Protein AF-A0A2S6QZ42-F1 (afdb_monomer_lite)

Secondary structure (DSSP, 8-state):
-----HHHHHHHHHHHHHHHT-S-TT-EEEEEEE-TT------EE--TT-GGG-TTSEEEEEEEEE--BTTB--SSGGGEEEEEEEEEEEETTTBPPPSSPPSEEEEEETTEEEEEEEEEEEE--HHHHHHHHHHHHHTTSS-TT-SSGGG-EEE-SS-EE--HHHHHTTTTSPEEPEEEEE-TT-EE-HHHHHHHTT--------S----SS--SSS----HHHHHHHHHHTS-SHHHHHHHHHHHHHTT--HHHHHHHHHHHHHHS----HHHHHHHHHHHHHHHHHHHHH-PPP-------HHHHHTSPPPPEEETTTEESSS-------TTSSHHHHHHHHHHHHHHT--BTTB-B----------S---

Sequence (374 aa):
MHNTTNADFLSAIIKPAVKQKFYSKGACLWVCSKPYKDGSWSGAKYTKESEIHEVDKNNYFCVSLQKPVDGILTRGKKNFDVLICIVLDDIGTKALEPPLKPSWVIETSKGNEQWGYILSTPIDDASYAEKVIKAIARAGYTDKGAKGLSTRYMRLPVGSNDKPEHVATNDGKPYPHKLLQWSPKLFYTVEEILDALEISLCEDINEFKSVDTEYEKSSSESDEELIRQILTGESYHDPLLVLSARYQSRGISERNTIEALQGVMKANKENTERWKSRYADIPRAVRTAFNKYAAKPRDFKFVTLHEFLQSEPPRWFVKNLLPEKGVAMLYGQSGAGKSFVALDMVSSIVRGVDWCSLRAKRGRVVYVVTEGRS

Structure (mmCIF, N/CA/C/O backbone):
data_AF-A0A2S6QZ42-F1
#
_entry.id   AF-A0A2S6QZ42-F1
#
loop_
_atom_site.group_PDB
_atom_site.id
_atom_site.type_symbol
_atom_site.label_atom_id
_atom_site.label_alt_id
_atom_site.label_comp_id
_atom_site.label_asym_id
_atom_site.label_entity_id
_atom_site.label_seq_id
_atom_site.pdbx_PDB_ins_code
_atom_site.Cartn_x
_atom_site.Cartn_y
_atom_site.Cartn_z
_atom_site.occupancy
_atom_site.B_iso_or_equiv
_atom_site.auth_seq_id
_atom_site.auth_comp_id
_atom_site.auth_asym_id
_atom_site.auth_atom_id
_atom_site.pdbx_PDB_model_num
ATOM 1 N N . MET A 1 1 ? 23.594 8.053 -18.417 1.00 53.59 1 MET A N 1
ATOM 2 C CA . MET A 1 1 ? 23.281 7.567 -17.055 1.00 53.59 1 MET A CA 1
ATOM 3 C C . MET A 1 1 ? 23.074 8.770 -16.157 1.00 53.59 1 MET A C 1
ATOM 5 O O . MET A 1 1 ? 23.866 9.703 -16.232 1.00 53.59 1 MET A O 1
ATOM 9 N N . HIS A 1 2 ? 22.000 8.788 -15.371 1.00 64.62 2 HIS A N 1
ATOM 10 C CA . HIS A 1 2 ? 21.773 9.847 -14.390 1.00 64.62 2 HIS A CA 1
ATOM 11 C C . HIS A 1 2 ? 22.809 9.731 -13.261 1.00 64.62 2 HIS A C 1
ATOM 13 O O . HIS A 1 2 ? 22.929 8.674 -12.652 1.00 64.62 2 HIS A O 1
ATOM 19 N N . ASN A 1 3 ? 23.556 10.801 -12.977 1.00 78.19 3 ASN A N 1
ATOM 20 C CA . ASN A 1 3 ? 24.605 10.807 -11.950 1.00 78.19 3 ASN A CA 1
ATOM 21 C C . ASN A 1 3 ? 24.037 11.152 -10.557 1.00 78.19 3 ASN A C 1
ATOM 23 O O . ASN A 1 3 ? 24.483 12.091 -9.902 1.00 78.19 3 ASN A O 1
ATOM 27 N N . THR A 1 4 ? 22.963 10.471 -10.152 1.00 90.94 4 THR A N 1
ATOM 28 C CA . THR A 1 4 ? 22.262 10.737 -8.887 1.00 90.94 4 THR A CA 1
ATOM 29 C C . THR A 1 4 ? 22.860 9.894 -7.770 1.00 90.94 4 THR A C 1
ATOM 31 O O . THR A 1 4 ? 22.888 8.669 -7.862 1.00 90.94 4 THR A O 1
ATOM 34 N N . THR A 1 5 ? 23.314 10.546 -6.698 1.00 95.00 5 THR A N 1
ATOM 35 C CA . THR A 1 5 ? 23.819 9.843 -5.515 1.00 95.00 5 THR A CA 1
ATOM 36 C C . THR A 1 5 ? 22.673 9.187 -4.744 1.00 95.00 5 THR A C 1
ATOM 38 O O . THR A 1 5 ? 21.525 9.637 -4.802 1.00 95.00 5 THR A O 1
ATOM 41 N N . ASN A 1 6 ? 22.973 8.162 -3.942 1.00 96.75 6 ASN A N 1
ATOM 42 C CA . ASN A 1 6 ? 21.955 7.587 -3.059 1.00 96.75 6 ASN A CA 1
ATOM 43 C C . ASN A 1 6 ? 21.425 8.603 -2.042 1.00 96.75 6 ASN A C 1
ATOM 45 O O . ASN A 1 6 ? 20.250 8.546 -1.700 1.00 96.75 6 ASN A O 1
ATOM 49 N N . ALA A 1 7 ? 22.238 9.569 -1.607 1.00 95.75 7 ALA A N 1
ATOM 50 C CA . ALA A 1 7 ? 21.777 10.618 -0.703 1.00 95.75 7 ALA A CA 1
ATOM 51 C C . ALA A 1 7 ? 20.728 11.524 -1.368 1.00 95.75 7 ALA A C 1
ATOM 53 O O . ALA A 1 7 ? 19.689 11.805 -0.765 1.00 95.75 7 ALA A O 1
ATOM 54 N N . ASP A 1 8 ? 20.966 11.933 -2.618 1.00 95.31 8 ASP A N 1
ATOM 55 C CA . ASP A 1 8 ? 20.034 12.766 -3.385 1.00 95.31 8 ASP A CA 1
ATOM 56 C C . ASP A 1 8 ? 18.748 12.011 -3.722 1.00 95.31 8 ASP A C 1
ATOM 58 O O . ASP A 1 8 ? 17.651 12.557 -3.588 1.00 95.31 8 ASP A O 1
ATOM 62 N N . PHE A 1 9 ? 18.877 10.741 -4.118 1.00 97.19 9 PHE A N 1
ATOM 63 C CA . PHE A 1 9 ? 17.742 9.863 -4.385 1.00 97.19 9 PHE A CA 1
ATOM 64 C C . PHE A 1 9 ? 16.863 9.711 -3.144 1.00 97.19 9 PHE A C 1
ATOM 66 O O . PHE A 1 9 ? 15.664 9.983 -3.200 1.00 97.19 9 PHE A O 1
ATOM 73 N N . LEU A 1 10 ? 17.470 9.345 -2.010 1.00 97.06 10 LEU A N 1
ATOM 74 C CA . LEU A 1 10 ? 16.755 9.181 -0.753 1.00 97.06 10 LEU A CA 1
ATOM 75 C C . LEU A 1 10 ? 16.083 10.491 -0.349 1.00 97.06 10 LEU A C 1
ATOM 77 O O . LEU A 1 10 ? 14.876 10.509 -0.160 1.00 97.06 10 LEU A O 1
ATOM 81 N N . SER A 1 11 ? 16.813 11.607 -0.326 1.00 95.00 11 SER A N 1
ATOM 82 C CA . SER A 1 11 ? 16.256 12.931 -0.014 1.00 95.00 11 SER A CA 1
ATOM 83 C C . SER A 1 11 ? 15.027 13.279 -0.867 1.00 95.00 11 SER A C 1
ATOM 85 O O . SER A 1 11 ? 14.036 13.803 -0.352 1.00 95.00 11 SER A O 1
ATOM 87 N N . ALA A 1 12 ? 15.048 12.940 -2.160 1.00 95.06 12 ALA A N 1
ATOM 88 C CA . ALA A 1 12 ? 13.935 13.195 -3.066 1.00 95.06 12 ALA A CA 1
ATOM 89 C C . ALA A 1 12 ? 12.695 12.339 -2.761 1.00 95.06 12 ALA A C 1
ATOM 91 O O . ALA A 1 12 ? 11.593 12.886 -2.735 1.00 95.06 12 ALA A O 1
ATOM 92 N N . ILE A 1 13 ? 12.849 11.035 -2.497 1.00 95.81 13 ILE A N 1
ATOM 93 C CA . ILE A 1 13 ? 11.696 10.143 -2.277 1.00 95.81 13 ILE A CA 1
ATOM 94 C C . ILE A 1 13 ? 10.995 10.383 -0.930 1.00 95.81 13 ILE A C 1
ATOM 96 O O . ILE A 1 13 ? 9.786 10.206 -0.837 1.00 95.81 13 ILE A O 1
ATOM 100 N N . ILE A 1 14 ? 11.711 10.839 0.107 1.00 94.81 14 ILE A N 1
ATOM 101 C CA . ILE A 1 14 ? 11.107 11.187 1.414 1.00 94.81 14 ILE A CA 1
ATOM 102 C C . ILE A 1 14 ? 10.545 12.622 1.419 1.00 94.81 14 ILE A C 1
ATOM 104 O O . ILE A 1 14 ? 9.771 12.991 2.306 1.00 94.81 14 ILE A O 1
ATOM 108 N N . LYS A 1 15 ? 10.880 13.446 0.419 1.00 93.25 15 LYS A N 1
ATOM 109 C CA . LYS A 1 15 ? 10.505 14.866 0.364 1.00 93.25 15 LYS A CA 1
ATOM 110 C C . LYS A 1 15 ? 9.012 15.132 0.597 1.00 93.25 15 LYS A C 1
ATOM 112 O O . LYS A 1 15 ? 8.733 16.068 1.352 1.00 93.25 15 LYS A O 1
ATOM 117 N N . PRO A 1 16 ? 8.053 14.373 0.022 1.00 91.56 16 PRO A N 1
ATOM 118 C CA . PRO A 1 16 ? 6.635 14.593 0.304 1.00 91.56 16 PRO A CA 1
ATOM 119 C C . PRO A 1 16 ? 6.302 14.419 1.788 1.00 91.56 16 PRO A C 1
ATOM 121 O O . PRO A 1 16 ? 5.690 15.316 2.367 1.00 91.56 16 PRO A O 1
ATOM 124 N N . ALA A 1 17 ? 6.792 13.346 2.419 1.00 89.44 17 ALA A N 1
ATOM 125 C CA . ALA A 1 17 ? 6.594 13.081 3.843 1.00 89.44 17 ALA A CA 1
ATOM 126 C C . ALA A 1 17 ? 7.224 14.169 4.727 1.00 89.44 17 ALA A C 1
ATOM 128 O O . ALA A 1 17 ? 6.578 14.664 5.650 1.00 89.44 17 ALA A O 1
ATOM 129 N N . VAL A 1 18 ? 8.450 14.612 4.414 1.00 88.81 18 VAL A N 1
ATOM 130 C CA . VAL A 1 18 ? 9.141 15.679 5.165 1.00 88.81 18 VAL A CA 1
ATOM 131 C C . VAL A 1 18 ? 8.443 17.022 5.034 1.00 88.81 18 VAL A C 1
ATOM 133 O O . VAL A 1 18 ? 8.171 17.669 6.044 1.00 88.81 18 VAL A O 1
ATOM 136 N N . LYS A 1 19 ? 8.119 17.437 3.804 1.00 87.50 19 LYS A N 1
ATOM 137 C CA . LYS A 1 19 ? 7.448 18.716 3.543 1.00 87.50 19 LYS A CA 1
ATOM 138 C C . LYS A 1 19 ? 6.108 18.794 4.271 1.00 87.50 19 LYS A C 1
ATOM 140 O O . LYS A 1 19 ? 5.740 19.861 4.751 1.00 87.50 19 LYS A O 1
ATOM 145 N N . GLN A 1 20 ? 5.415 17.663 4.362 1.00 83.88 20 GLN A N 1
ATOM 146 C CA . GLN A 1 20 ? 4.116 17.563 5.010 1.00 83.88 20 GLN A CA 1
ATOM 147 C C . GLN A 1 20 ? 4.208 17.273 6.518 1.00 83.88 20 GLN A C 1
ATOM 149 O O . GLN A 1 20 ? 3.205 17.329 7.218 1.00 83.88 20 GLN A O 1
ATOM 154 N N . LYS A 1 21 ? 5.390 16.966 7.067 1.00 83.94 21 LYS A N 1
ATOM 155 C CA . LYS A 1 21 ? 5.508 16.406 8.430 1.00 83.94 21 LYS A CA 1
ATOM 156 C C . LYS A 1 21 ? 4.574 15.197 8.626 1.00 83.94 21 LYS A C 1
ATOM 158 O O . LYS A 1 21 ? 3.965 15.027 9.678 1.00 83.94 21 LYS A O 1
ATOM 163 N N . PHE A 1 22 ? 4.431 14.390 7.577 1.00 85.31 22 PHE A N 1
ATOM 164 C CA . PHE A 1 22 ? 3.566 13.214 7.530 1.00 85.31 22 PHE A CA 1
ATOM 165 C C . PHE A 1 22 ? 4.374 11.997 7.998 1.00 85.31 22 PHE A C 1
ATOM 167 O O . PHE A 1 22 ? 4.795 11.183 7.183 1.00 85.31 22 PHE A O 1
ATOM 174 N N . TYR A 1 23 ? 4.722 11.961 9.287 1.00 89.12 23 TYR A N 1
ATOM 175 C CA . TYR A 1 23 ? 5.444 10.866 9.952 1.00 89.12 23 TYR A CA 1
ATOM 176 C C . TYR A 1 23 ? 5.482 11.095 11.472 1.00 89.12 23 TYR A C 1
ATOM 178 O O . TYR A 1 23 ? 5.382 12.234 11.940 1.00 89.12 23 TYR A O 1
ATOM 186 N N . SER A 1 24 ? 5.652 10.029 12.253 1.00 87.38 24 SER A N 1
ATOM 187 C CA . SER A 1 24 ? 5.739 10.112 13.716 1.00 87.38 24 SER A CA 1
ATOM 188 C C . SER A 1 24 ? 7.070 10.702 14.189 1.00 87.38 24 SER A C 1
ATOM 190 O O . SER A 1 24 ? 8.115 10.576 13.544 1.00 87.38 24 SER A O 1
ATOM 192 N N . LYS A 1 25 ? 7.079 11.308 15.383 1.00 84.88 25 LYS A N 1
ATOM 193 C CA . LYS A 1 25 ? 8.320 11.799 16.003 1.00 84.88 25 LYS A CA 1
ATOM 194 C C . LYS A 1 25 ? 9.334 10.656 16.147 1.00 84.88 25 LYS A C 1
ATOM 196 O O . LYS A 1 25 ? 9.033 9.614 16.716 1.00 84.88 25 LYS A O 1
ATOM 201 N N . GLY A 1 26 ? 10.555 10.884 15.665 1.00 88.75 26 GLY A N 1
ATOM 202 C CA . GLY A 1 26 ? 11.634 9.894 15.711 1.00 88.75 26 GLY A CA 1
ATOM 203 C C . GLY A 1 26 ? 11.610 8.875 14.571 1.00 88.75 26 GLY A C 1
ATOM 204 O O . GLY A 1 26 ? 12.544 8.079 14.488 1.00 88.75 26 GLY A O 1
ATOM 205 N N . ALA A 1 27 ? 10.611 8.920 13.682 1.00 93.75 27 ALA A N 1
ATOM 206 C CA . ALA A 1 27 ? 10.604 8.086 12.493 1.00 93.75 27 ALA A CA 1
ATOM 207 C C . ALA A 1 27 ? 11.744 8.463 11.541 1.00 93.75 27 ALA A C 1
ATOM 209 O O . ALA A 1 27 ? 12.112 9.633 11.395 1.00 93.75 27 ALA A O 1
ATOM 210 N N . CYS A 1 28 ? 12.329 7.460 10.897 1.00 95.06 28 CYS A N 1
ATOM 211 C CA . CYS A 1 28 ? 13.452 7.650 9.994 1.00 95.06 28 CYS A CA 1
ATOM 212 C C . CYS A 1 28 ? 13.479 6.608 8.884 1.00 95.06 28 CYS A C 1
ATOM 214 O O . CYS A 1 28 ? 12.921 5.517 9.003 1.00 95.06 28 CYS A O 1
ATOM 216 N N . LEU A 1 29 ? 14.199 6.937 7.816 1.00 96.31 29 LEU A N 1
ATOM 217 C CA . LEU A 1 29 ? 14.477 5.996 6.749 1.00 96.31 29 LEU A CA 1
ATOM 218 C C . LEU A 1 29 ? 15.435 4.902 7.236 1.00 96.31 29 LEU A C 1
ATOM 220 O O . LEU A 1 29 ? 16.385 5.177 7.974 1.00 96.31 29 LEU A O 1
ATOM 224 N N . TRP A 1 30 ? 15.193 3.676 6.785 1.00 96.75 30 TRP A N 1
ATOM 225 C CA . TRP A 1 30 ? 16.001 2.512 7.118 1.00 96.75 30 TRP A CA 1
ATOM 226 C C . TRP A 1 30 ? 16.716 1.977 5.877 1.00 96.75 30 TRP A C 1
ATOM 228 O O . TRP A 1 30 ? 16.105 1.841 4.817 1.00 96.75 30 TRP A O 1
ATOM 238 N N . VAL A 1 31 ? 18.003 1.670 5.996 1.00 97.00 31 VAL A N 1
ATOM 239 C CA . VAL A 1 31 ? 18.870 1.264 4.881 1.00 97.00 31 VAL A CA 1
ATOM 240 C C . VAL A 1 31 ? 19.639 -0.010 5.212 1.00 97.00 31 VAL A C 1
ATOM 242 O O . VAL A 1 31 ? 19.739 -0.407 6.372 1.00 97.00 31 VAL A O 1
ATOM 245 N N . CYS A 1 32 ? 20.136 -0.686 4.183 1.00 95.31 32 CYS A N 1
ATOM 246 C CA . CYS A 1 32 ? 20.953 -1.888 4.308 1.00 95.31 32 CYS A CA 1
ATOM 247 C C . CYS A 1 32 ? 22.013 -1.880 3.207 1.00 95.31 32 CYS A C 1
ATOM 249 O O . CYS A 1 32 ? 21.696 -1.612 2.048 1.00 95.31 32 CYS A O 1
ATOM 251 N N . SER A 1 33 ? 23.252 -2.180 3.578 1.00 94.00 33 SER A N 1
ATOM 252 C CA . SER A 1 33 ? 24.328 -2.495 2.647 1.00 94.00 33 SER A CA 1
ATOM 253 C C . SER A 1 33 ? 24.902 -3.843 3.056 1.00 94.00 33 SER A C 1
ATOM 255 O O . SER A 1 33 ? 25.177 -4.044 4.239 1.00 94.00 33 SER A O 1
ATOM 257 N N . LYS A 1 34 ? 25.001 -4.792 2.121 1.00 89.62 34 LYS A N 1
ATOM 258 C CA . LYS A 1 34 ? 25.530 -6.130 2.424 1.00 89.62 34 LYS A CA 1
ATOM 259 C C . LYS A 1 34 ? 26.074 -6.865 1.193 1.00 89.62 34 LYS A C 1
ATOM 261 O O . LYS A 1 34 ? 25.651 -6.567 0.074 1.00 89.62 34 LYS A O 1
ATOM 266 N N . PRO A 1 35 ? 26.959 -7.860 1.365 1.00 85.12 35 PRO A N 1
ATOM 267 C CA . PRO A 1 35 ? 27.271 -8.828 0.311 1.00 85.12 35 PRO A CA 1
ATOM 268 C C . PRO A 1 35 ? 26.137 -9.857 0.146 1.00 85.12 35 PRO A C 1
ATOM 270 O O . PRO A 1 35 ? 25.367 -10.095 1.079 1.00 85.12 35 PRO A O 1
ATOM 273 N N . TYR A 1 36 ? 26.045 -10.531 -1.006 1.00 79.75 36 TYR A N 1
ATOM 274 C CA . TYR A 1 36 ? 25.012 -11.556 -1.239 1.00 79.75 36 TYR A CA 1
ATOM 275 C C . TYR A 1 36 ? 25.088 -12.732 -0.259 1.00 79.75 36 TYR A C 1
ATOM 277 O O . TYR A 1 36 ? 24.055 -13.244 0.168 1.00 79.75 36 TYR A O 1
ATOM 285 N N . LYS A 1 37 ? 26.304 -13.151 0.116 1.00 77.94 37 LYS A N 1
ATOM 286 C CA . LYS A 1 37 ? 26.528 -14.299 1.015 1.00 77.94 37 LYS A CA 1
ATOM 287 C C . LYS A 1 37 ? 26.047 -14.056 2.447 1.00 77.94 37 LYS A C 1
ATOM 289 O O . LYS A 1 37 ? 25.916 -15.016 3.202 1.00 77.94 37 LYS A O 1
ATOM 294 N N . ASP A 1 38 ? 25.786 -12.806 2.822 1.00 78.69 38 ASP A N 1
ATOM 295 C CA . ASP A 1 38 ? 25.208 -12.497 4.120 1.00 78.69 38 ASP A CA 1
ATOM 296 C C . ASP A 1 38 ? 23.689 -12.724 4.083 1.00 78.69 38 ASP A C 1
ATOM 298 O O . ASP A 1 38 ? 22.928 -11.983 3.453 1.00 78.69 38 ASP A O 1
ATOM 302 N N . GLY A 1 39 ? 23.234 -13.779 4.761 1.00 71.12 39 GLY A N 1
ATOM 303 C CA . GLY A 1 39 ? 21.814 -14.102 4.910 1.00 71.12 39 GLY A CA 1
ATOM 304 C C . GLY A 1 39 ? 21.056 -13.130 5.820 1.00 71.12 39 GLY A C 1
ATOM 305 O O . GLY A 1 39 ? 19.823 -13.092 5.773 1.00 71.12 39 GLY A O 1
ATOM 306 N N . SER A 1 40 ? 21.760 -12.317 6.615 1.00 78.00 40 SER A N 1
ATOM 307 C CA . SER A 1 40 ? 21.149 -11.314 7.479 1.00 78.00 40 SER A CA 1
ATOM 308 C C . SER A 1 40 ? 20.532 -10.193 6.645 1.00 78.00 40 SER A C 1
ATOM 310 O O . SER A 1 40 ? 21.135 -9.653 5.720 1.00 78.00 40 SER A O 1
ATOM 312 N N . TRP A 1 41 ? 19.294 -9.824 6.961 1.00 84.31 41 TRP A N 1
ATOM 313 C CA . TRP A 1 41 ? 18.648 -8.607 6.453 1.00 84.31 41 TRP A CA 1
ATOM 314 C C . TRP A 1 41 ? 18.633 -7.524 7.534 1.00 84.31 41 TRP A C 1
ATOM 316 O O . TRP A 1 41 ? 17.634 -6.819 7.715 1.00 84.31 41 TRP A O 1
ATOM 326 N N . SER A 1 42 ? 19.736 -7.443 8.282 1.00 83.00 42 SER A N 1
ATOM 327 C CA . SER A 1 42 ? 20.033 -6.343 9.189 1.00 83.00 42 SER A CA 1
ATOM 328 C C . SER A 1 42 ? 20.200 -5.044 8.405 1.00 83.00 42 SER A C 1
ATOM 330 O O . SER A 1 42 ? 20.473 -5.022 7.207 1.00 83.00 42 SER A O 1
ATOM 332 N N . GLY A 1 43 ? 20.004 -3.933 9.091 1.00 91.75 43 GLY A N 1
ATOM 333 C CA . GLY A 1 43 ? 20.195 -2.612 8.530 1.00 91.75 43 GLY A CA 1
ATOM 334 C C . GLY A 1 43 ? 20.305 -1.599 9.648 1.00 91.75 43 GLY A C 1
ATOM 335 O O . GLY A 1 43 ? 20.372 -1.969 10.821 1.00 91.75 43 GLY A O 1
ATOM 336 N N . ALA A 1 44 ? 20.299 -0.331 9.279 1.00 94.88 44 ALA A N 1
ATOM 337 C CA . ALA A 1 44 ? 20.389 0.757 10.231 1.00 94.88 44 ALA A CA 1
ATOM 338 C C . ALA A 1 44 ? 19.535 1.939 9.785 1.00 94.88 44 ALA A C 1
ATOM 340 O O . ALA A 1 44 ? 19.114 2.053 8.628 1.00 94.88 44 ALA A O 1
ATOM 341 N N . LYS A 1 45 ? 19.314 2.855 10.726 1.00 96.00 45 LYS A N 1
ATOM 342 C CA . LYS A 1 45 ? 18.837 4.196 10.415 1.00 96.00 45 LYS A CA 1
ATOM 343 C C . LYS A 1 45 ? 19.797 4.853 9.424 1.00 96.00 45 LYS A C 1
ATOM 345 O O . LYS A 1 45 ? 21.004 4.851 9.639 1.00 96.00 45 LYS A O 1
ATOM 350 N N . TYR A 1 46 ? 19.241 5.454 8.378 1.00 96.31 46 TYR A N 1
ATOM 351 C CA . TYR A 1 46 ? 20.018 6.199 7.398 1.00 96.31 46 TYR A CA 1
ATOM 352 C C . TYR A 1 46 ? 20.707 7.422 8.020 1.00 96.31 46 TYR A C 1
ATOM 354 O O . TYR A 1 46 ? 20.074 8.232 8.708 1.00 96.31 46 TYR A O 1
ATOM 362 N N . THR A 1 47 ? 21.991 7.569 7.706 1.00 93.56 47 THR A N 1
ATOM 363 C CA . THR A 1 47 ? 22.829 8.752 7.944 1.00 93.56 47 THR A CA 1
ATOM 364 C C . THR A 1 47 ? 23.673 9.027 6.696 1.00 93.56 47 THR A C 1
ATOM 366 O O . THR A 1 47 ? 23.777 8.174 5.816 1.00 93.56 47 THR A O 1
ATOM 369 N N . LYS A 1 48 ? 24.297 10.206 6.595 1.00 89.00 48 LYS A N 1
ATOM 370 C CA . LYS A 1 48 ? 25.154 10.533 5.437 1.00 89.00 48 LYS A CA 1
ATOM 371 C C . LYS A 1 48 ? 26.406 9.653 5.357 1.00 89.00 48 LYS A C 1
ATOM 373 O O . LYS A 1 48 ? 27.009 9.534 4.301 1.00 89.00 48 LYS A O 1
ATOM 378 N N . GLU A 1 49 ? 26.776 9.049 6.477 1.00 90.62 49 GLU A N 1
ATOM 379 C CA . GLU A 1 49 ? 27.920 8.159 6.651 1.00 90.62 49 GLU A CA 1
ATOM 380 C C . GLU A 1 49 ? 27.544 6.683 6.429 1.00 90.62 49 GLU A C 1
ATOM 382 O O . GLU A 1 49 ? 28.360 5.797 6.657 1.00 90.62 49 GLU A O 1
ATOM 387 N N . SER A 1 50 ? 26.303 6.394 6.019 1.00 92.00 50 SER A N 1
ATOM 388 C CA . SER A 1 50 ? 25.861 5.023 5.757 1.00 92.00 50 SER A CA 1
ATOM 389 C C . SER A 1 50 ? 26.643 4.388 4.601 1.00 92.00 50 SER A C 1
ATOM 391 O O . SER A 1 50 ? 26.809 4.992 3.546 1.00 92.00 50 SER A O 1
ATOM 393 N N . GLU A 1 51 ? 27.017 3.116 4.747 1.00 90.69 51 GLU A N 1
ATOM 394 C CA . GLU A 1 51 ? 27.767 2.334 3.740 1.00 90.69 51 GLU A CA 1
ATOM 395 C C . GLU A 1 51 ? 27.036 2.159 2.401 1.00 90.69 51 GLU A C 1
ATOM 397 O O . GLU A 1 51 ? 27.615 1.739 1.403 1.00 90.69 51 GLU A O 1
ATOM 402 N N . ILE A 1 52 ? 25.756 2.531 2.343 1.00 92.44 52 ILE A N 1
ATOM 403 C CA . ILE A 1 52 ? 24.952 2.497 1.123 1.00 92.44 52 ILE A CA 1
ATOM 404 C C . ILE A 1 52 ? 25.487 3.377 -0.010 1.00 92.44 52 ILE A C 1
ATOM 406 O O . ILE A 1 52 ? 24.862 3.427 -1.057 1.00 92.44 52 ILE A O 1
ATOM 410 N N . HIS A 1 53 ? 26.595 4.092 0.159 1.00 91.44 53 HIS A N 1
ATOM 411 C CA . HIS A 1 53 ? 27.239 4.867 -0.900 1.00 91.44 53 HIS A CA 1
ATOM 412 C C . HIS A 1 53 ? 28.307 4.078 -1.685 1.00 91.44 53 HIS A C 1
ATOM 414 O O . HIS A 1 53 ? 28.787 4.573 -2.704 1.00 91.44 53 HIS A O 1
ATOM 420 N N . GLU A 1 54 ? 28.649 2.858 -1.262 1.00 89.00 54 GLU A N 1
ATOM 421 C CA . GLU A 1 54 ? 29.671 2.011 -1.895 1.00 89.00 54 GLU A CA 1
ATOM 422 C C . GLU A 1 54 ? 29.154 1.315 -3.169 1.00 89.00 54 GLU A C 1
ATOM 424 O O . GLU A 1 54 ? 28.109 0.669 -3.162 1.00 89.00 54 GLU A O 1
ATOM 429 N N . VAL A 1 55 ? 29.873 1.433 -4.289 1.00 90.50 55 VAL A N 1
ATOM 430 C CA . VAL A 1 55 ? 29.421 0.949 -5.615 1.00 90.50 55 VAL A CA 1
ATOM 431 C C . VAL A 1 55 ? 29.425 -0.578 -5.757 1.00 90.50 55 VAL A C 1
ATOM 433 O O . VAL A 1 55 ? 28.664 -1.137 -6.546 1.00 90.50 55 VAL A O 1
ATOM 436 N N . ASP A 1 56 ? 30.269 -1.264 -4.998 1.00 87.94 56 ASP A N 1
ATOM 437 C CA . ASP A 1 56 ? 30.521 -2.706 -5.044 1.00 87.94 56 ASP A CA 1
ATOM 438 C C . ASP A 1 56 ? 29.689 -3.504 -4.025 1.00 87.94 56 ASP A C 1
ATOM 440 O O . ASP A 1 56 ? 29.777 -4.730 -3.974 1.00 87.94 56 ASP A O 1
ATOM 444 N N . LYS A 1 57 ? 28.824 -2.827 -3.258 1.00 90.12 57 LYS A N 1
ATOM 445 C CA . LYS A 1 57 ? 27.898 -3.459 -2.312 1.00 90.12 57 LYS A CA 1
ATOM 446 C C . LYS A 1 57 ? 26.460 -3.505 -2.826 1.00 90.12 57 LYS A C 1
ATOM 448 O O . LYS A 1 57 ? 26.005 -2.646 -3.590 1.00 90.12 57 LYS A O 1
ATOM 453 N N . ASN A 1 58 ? 25.694 -4.480 -2.331 1.00 93.62 58 ASN A N 1
ATOM 454 C CA . ASN A 1 58 ? 24.247 -4.485 -2.516 1.00 93.62 58 ASN A CA 1
ATOM 455 C C . ASN A 1 58 ? 23.620 -3.454 -1.587 1.00 93.62 58 ASN A C 1
ATOM 457 O O . ASN A 1 58 ? 23.430 -3.713 -0.398 1.00 93.62 58 ASN A O 1
ATOM 461 N N . ASN A 1 59 ? 23.261 -2.307 -2.149 1.00 95.94 59 ASN A N 1
ATOM 462 C CA . ASN A 1 59 ? 22.653 -1.223 -1.394 1.00 95.94 59 ASN A CA 1
ATOM 463 C C . ASN A 1 59 ? 21.138 -1.219 -1.556 1.00 95.94 59 ASN A C 1
ATOM 465 O O . ASN A 1 59 ? 20.611 -1.264 -2.675 1.00 95.94 59 ASN A O 1
ATOM 469 N N . TYR A 1 60 ? 20.450 -1.111 -0.424 1.00 96.62 60 TYR A N 1
ATOM 470 C CA . TYR A 1 60 ? 19.003 -1.111 -0.333 1.00 96.62 60 TYR A CA 1
ATOM 471 C C . TYR A 1 60 ? 18.491 -0.010 0.590 1.00 96.62 60 TYR A C 1
ATOM 473 O O . TYR A 1 60 ? 19.144 0.389 1.558 1.00 96.62 60 TYR A O 1
ATOM 481 N N . PHE A 1 61 ? 17.251 0.397 0.349 1.00 97.12 61 PHE A N 1
ATOM 482 C CA . PHE A 1 61 ? 16.469 1.226 1.257 1.00 97.12 61 PHE A CA 1
ATOM 483 C C . PHE A 1 61 ? 15.119 0.574 1.539 1.00 97.12 61 PHE A C 1
ATOM 485 O O . PHE A 1 61 ? 14.615 -0.209 0.733 1.00 97.12 61 PHE A O 1
ATOM 492 N N . CYS A 1 62 ? 14.545 0.866 2.700 1.00 96.56 62 CYS A N 1
ATOM 493 C CA . CYS A 1 62 ? 13.190 0.464 3.033 1.00 96.56 62 CYS A CA 1
ATOM 494 C C . CYS A 1 62 ? 12.189 1.448 2.417 1.00 96.56 62 CYS A C 1
ATOM 496 O O . CYS A 1 62 ? 12.340 2.659 2.570 1.00 96.56 62 CYS A O 1
ATOM 498 N N . VAL A 1 63 ? 11.146 0.932 1.763 1.00 96.06 63 VAL A N 1
ATOM 499 C CA . VAL A 1 63 ? 10.089 1.744 1.121 1.00 96.06 63 VAL A CA 1
ATOM 500 C C . VAL A 1 63 ? 9.224 2.545 2.104 1.00 96.06 63 VAL A C 1
ATOM 502 O O . VAL A 1 63 ? 8.434 3.392 1.681 1.00 96.06 63 VAL A O 1
ATOM 505 N N . SER A 1 64 ? 9.371 2.296 3.407 1.00 96.06 64 SER A N 1
ATOM 506 C CA . SER A 1 64 ? 8.694 3.011 4.488 1.00 96.06 64 SER A CA 1
ATOM 507 C C . SER A 1 64 ? 9.661 3.545 5.540 1.00 96.06 64 SER A C 1
ATOM 509 O O . SER A 1 64 ? 10.721 2.970 5.810 1.00 96.06 64 SER A O 1
ATOM 511 N N . LEU A 1 65 ? 9.261 4.641 6.184 1.00 96.38 65 LEU A N 1
ATOM 512 C CA . LEU A 1 65 ? 9.903 5.117 7.402 1.00 96.38 65 LEU A CA 1
ATOM 513 C C . LEU A 1 65 ? 9.570 4.176 8.562 1.00 96.38 65 LEU A C 1
ATOM 515 O O . LEU A 1 65 ? 8.472 3.619 8.634 1.00 96.38 65 LEU A O 1
ATOM 519 N N . GLN A 1 66 ? 10.531 4.018 9.468 1.00 95.94 66 GLN A N 1
ATOM 520 C CA . GLN A 1 66 ? 10.396 3.212 10.674 1.00 95.94 66 GLN A CA 1
ATOM 521 C C . GLN A 1 66 ? 10.402 4.118 11.906 1.00 95.94 66 GLN A C 1
ATOM 523 O O . GLN A 1 66 ? 11.259 4.998 12.001 1.00 95.94 66 GLN A O 1
ATOM 528 N N . LYS A 1 67 ? 9.484 3.896 12.849 1.00 94.06 67 LYS A N 1
ATOM 529 C CA . LYS A 1 67 ? 9.402 4.577 14.149 1.00 94.06 67 LYS A CA 1
ATOM 530 C C . LYS A 1 67 ? 9.907 3.687 15.291 1.00 94.06 67 LYS A C 1
ATOM 532 O O . LYS A 1 67 ? 9.809 2.460 15.199 1.00 94.06 67 LYS A O 1
ATOM 537 N N . PRO A 1 68 ? 10.443 4.271 16.377 1.00 94.19 68 PRO A N 1
ATOM 538 C CA . PRO A 1 68 ? 10.767 3.510 17.576 1.00 94.19 68 PRO A CA 1
ATOM 539 C C . PRO A 1 68 ? 9.486 2.990 18.243 1.00 94.19 68 PRO A C 1
ATOM 541 O O . PRO A 1 68 ? 8.501 3.717 18.354 1.00 94.19 68 PRO A O 1
ATOM 544 N N . VAL A 1 69 ? 9.525 1.746 18.713 1.00 91.81 69 VAL A N 1
ATOM 545 C CA . VAL A 1 69 ? 8.474 1.115 19.524 1.00 91.81 69 VAL A CA 1
ATOM 546 C C . VAL A 1 69 ? 9.147 0.592 20.781 1.00 91.81 69 VAL A C 1
ATOM 548 O O . VAL A 1 69 ? 10.151 -0.109 20.680 1.00 91.81 69 VAL A O 1
ATOM 551 N N . ASP A 1 70 ? 8.662 1.004 21.952 1.00 90.56 70 ASP A N 1
ATOM 552 C CA . ASP A 1 70 ? 9.265 0.672 23.253 1.00 90.56 70 ASP A CA 1
ATOM 553 C C . ASP A 1 70 ? 10.770 1.005 23.327 1.00 90.56 70 ASP A C 1
ATOM 555 O O . ASP A 1 70 ? 11.582 0.263 23.873 1.00 90.56 70 ASP A O 1
ATOM 559 N N . GLY A 1 71 ? 11.165 2.125 22.708 1.00 88.00 71 GLY A N 1
ATOM 560 C CA . GLY A 1 71 ? 12.562 2.571 22.621 1.00 88.00 71 GLY A CA 1
ATOM 561 C C . GLY A 1 71 ? 13.419 1.821 21.593 1.00 88.00 71 GLY A C 1
ATOM 562 O O . GLY A 1 71 ? 14.550 2.230 21.334 1.00 88.00 71 GLY A O 1
ATOM 563 N N . ILE A 1 72 ? 12.887 0.775 20.955 1.00 90.06 72 ILE A N 1
ATOM 564 C CA . ILE A 1 72 ? 13.594 -0.039 19.967 1.00 90.06 72 ILE A CA 1
ATOM 565 C C . ILE A 1 72 ? 13.219 0.426 18.562 1.00 90.06 72 ILE A C 1
ATOM 567 O O . ILE A 1 72 ? 12.060 0.369 18.144 1.00 90.06 72 ILE A O 1
ATOM 571 N N . LEU A 1 73 ? 14.223 0.861 17.805 1.00 92.75 73 LEU A N 1
ATOM 572 C CA . LEU A 1 73 ? 14.089 1.219 16.399 1.00 92.75 73 LEU A CA 1
ATOM 573 C C . LEU A 1 73 ? 14.689 0.110 15.532 1.00 92.75 73 LEU A C 1
ATOM 575 O O . LEU A 1 73 ? 15.899 -0.102 15.524 1.00 92.75 73 LEU A O 1
ATOM 579 N N . THR A 1 74 ? 13.833 -0.580 14.787 1.00 92.88 74 THR A N 1
ATOM 580 C CA . THR A 1 74 ? 14.220 -1.615 13.823 1.00 92.88 74 THR A CA 1
ATOM 581 C C . THR A 1 74 ? 13.326 -1.540 12.588 1.00 92.88 74 THR A C 1
ATOM 583 O O . THR A 1 74 ? 12.345 -0.798 12.572 1.00 92.88 74 THR A O 1
ATOM 586 N N . ARG A 1 75 ? 13.644 -2.312 11.546 1.00 92.94 75 ARG A N 1
ATOM 587 C CA . ARG A 1 75 ? 12.745 -2.514 10.407 1.00 92.94 75 ARG A CA 1
ATOM 588 C C . ARG A 1 75 ? 11.796 -3.662 10.694 1.00 92.94 75 ARG A C 1
ATOM 590 O O . ARG A 1 75 ? 12.224 -4.798 10.892 1.00 92.94 75 ARG A O 1
ATOM 597 N N . GLY A 1 76 ? 10.502 -3.395 10.612 1.00 89.12 76 GLY A N 1
ATOM 598 C CA . GLY A 1 76 ? 9.497 -4.445 10.693 1.00 89.12 76 GLY A CA 1
ATOM 599 C C . GLY A 1 76 ? 8.094 -3.887 10.814 1.00 89.12 76 GLY A C 1
ATOM 600 O O . GLY A 1 76 ? 7.903 -2.703 11.060 1.00 89.12 76 GLY A O 1
ATOM 601 N N . LYS A 1 77 ? 7.093 -4.760 10.681 1.00 87.44 77 LYS A N 1
ATOM 602 C CA . LYS A 1 77 ? 5.678 -4.358 10.687 1.00 87.44 77 LYS A CA 1
ATOM 603 C C . LYS A 1 77 ? 5.284 -3.551 11.934 1.00 87.44 77 LYS A C 1
ATOM 605 O O . LYS A 1 77 ? 4.506 -2.618 11.814 1.00 87.44 77 LYS A O 1
ATOM 610 N N . LYS A 1 78 ? 5.841 -3.880 13.108 1.00 89.81 78 LYS A N 1
ATOM 611 C CA . LYS A 1 78 ? 5.593 -3.141 14.362 1.00 89.81 78 LYS A CA 1
ATOM 612 C C . LYS A 1 78 ? 6.137 -1.712 14.321 1.00 89.81 78 LYS A C 1
ATOM 614 O O . LYS A 1 78 ? 5.515 -0.804 14.851 1.00 89.81 78 LYS A O 1
ATOM 619 N N . ASN A 1 79 ? 7.288 -1.529 13.683 1.00 93.62 79 ASN A N 1
ATOM 620 C CA . ASN A 1 79 ? 7.980 -0.253 13.570 1.00 93.62 79 ASN A CA 1
ATOM 621 C C . ASN A 1 79 ? 7.572 0.529 12.321 1.00 93.62 79 ASN A C 1
ATOM 623 O O . ASN A 1 79 ? 8.078 1.627 12.129 1.00 93.62 79 ASN A O 1
ATOM 627 N N . PHE A 1 80 ? 6.678 0.001 11.482 1.00 93.75 80 PHE A N 1
ATOM 628 C CA . PHE A 1 80 ? 6.154 0.732 10.338 1.00 93.75 80 PHE A CA 1
ATOM 629 C C . PHE A 1 80 ? 5.564 2.067 10.800 1.00 93.75 80 PHE A C 1
ATOM 631 O O . PHE A 1 80 ? 4.770 2.117 11.742 1.00 93.75 80 PHE A O 1
ATOM 638 N N . ASP A 1 81 ? 5.965 3.143 10.132 1.00 92.94 81 ASP A N 1
ATOM 639 C CA . ASP A 1 81 ? 5.394 4.464 10.349 1.00 92.94 81 ASP A CA 1
ATOM 640 C C . ASP A 1 81 ? 4.608 4.921 9.127 1.00 92.94 81 ASP A C 1
ATOM 642 O O . ASP A 1 81 ? 3.390 5.039 9.190 1.00 92.94 81 ASP A O 1
ATOM 646 N N . VAL A 1 82 ? 5.299 5.145 8.007 1.00 93.44 82 VAL A N 1
ATOM 647 C CA . VAL A 1 82 ? 4.668 5.611 6.770 1.00 93.44 82 VAL A CA 1
ATOM 648 C C . VAL A 1 82 ? 5.355 5.019 5.545 1.00 93.44 82 VAL A C 1
ATOM 650 O O . VAL A 1 82 ? 6.580 5.048 5.431 1.00 93.44 82 VAL A O 1
ATOM 653 N N . LEU A 1 83 ? 4.580 4.499 4.598 1.00 95.50 83 LEU A N 1
ATOM 654 C CA . LEU A 1 83 ? 5.030 4.129 3.260 1.00 95.50 83 LEU A CA 1
ATOM 655 C C . LEU A 1 83 ? 5.199 5.400 2.426 1.00 95.50 83 LEU A C 1
ATOM 657 O O . LEU A 1 83 ? 4.255 6.175 2.293 1.00 95.50 83 LEU A O 1
ATOM 661 N N . ILE A 1 84 ? 6.384 5.605 1.852 1.00 96.62 84 ILE A N 1
ATOM 662 C CA . ILE A 1 84 ? 6.725 6.830 1.104 1.00 96.62 84 ILE A CA 1
ATOM 663 C C . ILE A 1 84 ? 6.757 6.620 -0.414 1.00 96.62 84 ILE A C 1
ATOM 665 O O . ILE A 1 84 ? 6.755 7.582 -1.180 1.00 96.62 84 ILE A O 1
ATOM 669 N N . CYS A 1 85 ? 6.788 5.368 -0.863 1.00 97.12 85 CYS A N 1
ATOM 670 C CA . CYS A 1 85 ? 6.796 5.017 -2.275 1.00 97.12 85 CYS A CA 1
ATOM 671 C C . CYS A 1 85 ? 6.257 3.602 -2.500 1.00 97.12 85 CYS A C 1
ATOM 673 O O . CYS A 1 85 ? 6.296 2.763 -1.599 1.00 97.12 85 CYS A O 1
ATOM 675 N N . ILE A 1 86 ? 5.786 3.340 -3.717 1.00 96.00 86 ILE A N 1
ATOM 676 C CA . ILE A 1 86 ? 5.462 1.997 -4.206 1.00 96.00 86 ILE A CA 1
ATOM 677 C C . ILE A 1 86 ? 6.519 1.623 -5.237 1.00 96.00 86 ILE A C 1
ATOM 679 O O . ILE A 1 86 ? 6.856 2.435 -6.097 1.00 96.00 86 ILE A O 1
ATOM 683 N N . VAL A 1 87 ? 7.054 0.406 -5.144 1.00 95.69 87 VAL A N 1
ATOM 684 C CA . VAL A 1 87 ? 8.061 -0.094 -6.085 1.00 95.69 87 VAL A CA 1
ATOM 685 C C . VAL A 1 87 ? 7.602 -1.425 -6.655 1.00 95.69 87 VAL A C 1
ATOM 687 O O . VAL A 1 87 ? 7.298 -2.363 -5.915 1.00 95.69 87 VAL A O 1
ATOM 690 N N . LEU A 1 88 ? 7.546 -1.469 -7.977 1.00 94.25 88 LEU A N 1
ATOM 691 C CA . LEU A 1 88 ? 7.202 -2.615 -8.799 1.00 94.25 88 LEU A CA 1
ATOM 692 C C . LEU A 1 88 ? 8.502 -3.271 -9.253 1.00 94.25 88 LEU A C 1
ATOM 694 O O . LEU A 1 88 ? 9.412 -2.576 -9.698 1.00 94.25 88 LEU A O 1
ATOM 698 N N . ASP A 1 89 ? 8.619 -4.576 -9.063 1.00 90.56 89 ASP A N 1
ATOM 699 C CA . ASP A 1 89 ? 9.863 -5.329 -9.241 1.00 90.56 89 ASP A CA 1
ATOM 700 C C . ASP A 1 89 ? 9.686 -6.398 -10.321 1.00 90.56 89 ASP A C 1
ATOM 702 O O . ASP A 1 89 ? 8.555 -6.760 -10.644 1.00 90.56 89 ASP A O 1
ATOM 706 N N . ASP A 1 90 ? 10.790 -6.934 -10.839 1.00 87.94 90 ASP A N 1
ATOM 707 C CA . ASP A 1 90 ? 10.802 -7.946 -11.904 1.00 87.94 90 ASP A CA 1
ATOM 708 C C . ASP A 1 90 ? 10.155 -7.487 -13.239 1.00 87.94 90 ASP A C 1
ATOM 710 O O . ASP A 1 90 ? 9.679 -8.315 -14.028 1.00 87.94 90 ASP A O 1
ATOM 714 N N . ILE A 1 91 ? 10.171 -6.182 -13.545 1.00 89.31 91 ILE A N 1
ATOM 715 C CA . ILE A 1 91 ? 9.726 -5.650 -14.848 1.00 89.31 91 ILE A CA 1
ATOM 716 C C . ILE A 1 91 ? 10.759 -6.013 -15.923 1.00 89.31 91 ILE A C 1
ATOM 718 O O . ILE A 1 91 ? 11.965 -5.988 -15.681 1.00 89.31 91 ILE A O 1
ATOM 722 N N . GLY A 1 92 ? 10.278 -6.419 -17.102 1.00 85.06 92 GLY A N 1
ATOM 723 C CA . GLY A 1 92 ? 11.108 -6.966 -18.184 1.00 85.06 92 GLY A CA 1
ATOM 724 C C . GLY A 1 92 ? 11.367 -8.474 -18.077 1.00 85.06 92 GLY A C 1
ATOM 725 O O . GLY A 1 92 ? 11.878 -9.075 -19.020 1.00 85.06 92 GLY A O 1
ATOM 726 N N . THR A 1 93 ? 10.964 -9.114 -16.968 1.00 84.06 93 THR A N 1
ATOM 727 C CA . THR A 1 93 ? 11.106 -10.569 -16.781 1.00 84.06 93 THR A CA 1
ATOM 728 C C . THR A 1 93 ? 9.798 -11.267 -16.411 1.00 84.06 93 THR A C 1
ATOM 730 O O . THR A 1 93 ? 9.365 -12.157 -17.141 1.00 84.06 93 THR A O 1
ATOM 733 N N . LYS A 1 94 ? 9.160 -10.897 -15.293 1.00 82.88 94 LYS A N 1
ATOM 734 C CA . LYS A 1 94 ? 7.956 -11.573 -14.768 1.00 82.88 94 LYS A CA 1
ATOM 735 C C . LYS A 1 94 ? 6.754 -10.651 -14.605 1.00 82.88 94 LYS A C 1
ATOM 737 O O . LYS A 1 94 ? 5.626 -11.134 -14.676 1.00 82.88 94 LYS A O 1
ATOM 742 N N . ALA A 1 95 ? 6.989 -9.372 -14.322 1.00 84.25 95 ALA A N 1
ATOM 743 C CA . ALA A 1 95 ? 5.938 -8.392 -14.100 1.00 84.25 95 ALA A CA 1
ATOM 744 C C . ALA A 1 95 ? 5.511 -7.720 -15.409 1.00 84.25 95 ALA A C 1
ATOM 746 O O . ALA A 1 95 ? 6.320 -7.529 -16.320 1.00 84.25 95 ALA A O 1
ATOM 747 N N . LEU A 1 96 ? 4.231 -7.353 -15.480 1.00 86.31 96 LEU A N 1
ATOM 748 C CA . LEU A 1 96 ? 3.683 -6.535 -16.559 1.00 86.31 96 LEU A CA 1
ATOM 749 C C . LEU A 1 96 ? 4.297 -5.135 -16.530 1.00 86.31 96 LEU A C 1
ATOM 751 O O . LEU A 1 96 ? 4.537 -4.580 -15.457 1.00 86.31 96 LEU A O 1
ATOM 755 N N . GLU A 1 97 ? 4.496 -4.552 -17.710 1.00 90.62 97 GLU A N 1
ATOM 756 C CA . GLU A 1 97 ? 4.913 -3.158 -17.823 1.00 90.62 97 GLU A CA 1
ATOM 757 C C . GLU A 1 97 ? 3.746 -2.230 -17.430 1.00 90.62 97 GLU A C 1
ATOM 759 O O . GLU A 1 97 ? 2.666 -2.320 -18.023 1.00 90.62 97 GLU A O 1
ATOM 764 N N . PRO A 1 98 ? 3.916 -1.356 -16.422 1.00 92.62 98 PRO A N 1
ATOM 765 C CA . PRO A 1 98 ? 2.877 -0.416 -16.020 1.00 92.62 98 PRO A CA 1
ATOM 766 C C . PRO A 1 98 ? 2.614 0.651 -17.098 1.00 92.62 98 PRO A C 1
ATOM 768 O O . PRO A 1 98 ? 3.564 1.271 -17.576 1.00 92.62 98 PRO A O 1
ATOM 771 N N . PRO A 1 99 ? 1.350 0.993 -17.409 1.00 91.94 99 PRO A N 1
ATOM 772 C CA . PRO A 1 99 ? 1.033 2.108 -18.312 1.00 91.94 99 PRO A CA 1
ATOM 773 C C . PRO A 1 99 ? 1.341 3.487 -17.698 1.00 91.94 99 PRO A C 1
ATOM 775 O O . PRO A 1 99 ? 1.420 4.493 -18.406 1.00 91.94 99 PRO A O 1
ATOM 778 N N . LEU A 1 100 ? 1.513 3.558 -16.372 1.00 94.81 100 LEU A N 1
ATOM 779 C CA . LEU A 1 100 ? 1.830 4.791 -15.661 1.00 94.81 100 LEU A CA 1
ATOM 780 C C . LEU A 1 100 ? 3.334 5.066 -15.672 1.00 94.81 100 LEU A C 1
ATOM 782 O O . LEU A 1 100 ? 4.128 4.266 -15.169 1.00 94.81 100 LEU A O 1
ATOM 786 N N . LYS A 1 101 ? 3.714 6.258 -16.144 1.00 96.88 101 LYS A N 1
ATOM 787 C CA . LYS A 1 101 ? 5.109 6.712 -16.141 1.00 96.88 101 LYS A CA 1
ATOM 788 C C . LYS A 1 101 ? 5.704 6.673 -14.720 1.00 96.88 101 LYS A C 1
ATOM 790 O O . LYS A 1 101 ? 5.141 7.283 -13.815 1.00 96.88 101 LYS A O 1
ATOM 795 N N . PRO A 1 102 ? 6.866 6.038 -14.505 1.00 97.69 102 PRO A N 1
ATOM 796 C CA . PRO A 1 102 ? 7.443 5.922 -13.171 1.00 97.69 102 PRO A CA 1
ATOM 797 C C . PRO A 1 102 ? 8.229 7.172 -12.752 1.00 97.69 102 PRO A C 1
ATOM 799 O O . PRO A 1 102 ? 8.835 7.874 -13.573 1.00 97.69 102 PRO A O 1
ATOM 802 N N . SER A 1 103 ? 8.295 7.420 -11.441 1.00 98.12 103 SER A N 1
ATOM 803 C CA . SER A 1 103 ? 9.182 8.429 -10.847 1.00 98.12 103 SER A CA 1
ATOM 804 C C . SER A 1 103 ? 10.655 8.040 -11.018 1.00 98.12 103 SER A C 1
ATOM 806 O O . SER A 1 103 ? 11.510 8.915 -11.173 1.00 98.12 103 SER A O 1
ATOM 808 N N . TRP A 1 104 ? 10.967 6.740 -11.027 1.00 98.31 104 TRP A N 1
ATOM 809 C CA . TRP A 1 104 ? 12.290 6.228 -11.384 1.00 98.31 104 TRP A CA 1
ATOM 810 C C . TRP A 1 104 ? 12.249 4.823 -11.983 1.00 98.31 104 TRP A C 1
ATOM 812 O O . TRP A 1 104 ? 11.347 4.045 -11.681 1.00 98.31 104 TRP A O 1
ATOM 822 N N . VAL A 1 105 ? 13.279 4.492 -12.763 1.00 97.81 105 VAL A N 1
ATOM 823 C CA . VAL A 1 105 ? 13.556 3.131 -13.245 1.00 97.81 105 VAL A CA 1
ATOM 824 C C . VAL A 1 105 ? 14.998 2.783 -12.912 1.00 97.81 105 VAL A C 1
ATOM 826 O O . VAL A 1 105 ? 15.913 3.523 -13.286 1.00 97.81 105 VAL A O 1
ATOM 829 N N . ILE A 1 106 ? 15.202 1.672 -12.206 1.00 97.38 106 ILE A N 1
ATOM 830 C CA . ILE A 1 106 ? 16.530 1.119 -11.921 1.00 97.38 106 ILE A CA 1
ATOM 831 C C . ILE A 1 106 ? 16.608 -0.283 -12.511 1.00 97.38 106 ILE A C 1
ATOM 833 O O . ILE A 1 106 ? 15.848 -1.160 -12.115 1.00 97.38 106 ILE A O 1
ATOM 837 N N . GLU A 1 107 ? 17.568 -0.506 -13.400 1.00 96.19 107 GLU A N 1
ATOM 838 C CA . GLU A 1 107 ? 17.928 -1.850 -13.840 1.00 96.19 107 GLU A CA 1
ATOM 839 C C . GLU A 1 107 ? 18.805 -2.509 -12.763 1.00 96.19 107 GLU A C 1
ATOM 841 O O . GLU A 1 107 ? 19.864 -1.985 -12.397 1.00 96.19 107 GLU A O 1
ATOM 846 N N . THR A 1 108 ? 18.341 -3.635 -12.217 1.00 92.62 108 THR A N 1
ATOM 847 C CA . THR A 1 108 ? 18.961 -4.342 -11.077 1.00 92.62 108 THR A CA 1
ATOM 848 C C . THR A 1 108 ? 19.826 -5.528 -11.509 1.00 92.62 108 THR A C 1
ATOM 850 O O . THR A 1 108 ? 20.723 -5.959 -10.779 1.00 92.62 108 THR A O 1
ATOM 853 N N . SER A 1 109 ? 19.549 -6.062 -12.694 1.00 92.62 109 SER A N 1
ATOM 854 C CA . SER A 1 109 ? 20.350 -7.025 -13.450 1.00 92.62 109 SER A CA 1
ATOM 855 C C . SER A 1 109 ? 19.962 -6.905 -14.926 1.00 92.62 109 SER A C 1
ATOM 857 O O . SER A 1 109 ? 18.982 -6.240 -15.244 1.00 92.62 109 SER A O 1
ATOM 859 N N . LYS A 1 110 ? 20.725 -7.510 -15.839 1.00 91.38 110 LYS A N 1
ATOM 860 C CA . LYS A 1 110 ? 20.510 -7.362 -17.287 1.00 91.38 110 LYS A CA 1
ATOM 861 C C . LYS A 1 110 ? 19.067 -7.712 -17.692 1.00 91.38 110 LYS A C 1
ATOM 863 O O . LYS A 1 110 ? 18.685 -8.877 -17.613 1.00 91.38 110 LYS A O 1
ATOM 868 N N . GLY A 1 111 ? 18.302 -6.715 -18.144 1.00 89.81 111 GLY A N 1
ATOM 869 C CA . GLY A 1 111 ? 16.902 -6.874 -18.560 1.00 89.81 111 GLY A CA 1
ATOM 870 C C . GLY A 1 111 ? 15.886 -7.032 -17.421 1.00 89.81 111 GLY A C 1
ATOM 871 O O . GLY A 1 111 ? 14.734 -7.355 -17.694 1.00 89.81 111 GLY A O 1
ATOM 872 N N . ASN A 1 112 ? 16.291 -6.827 -16.162 1.00 93.69 112 ASN A N 1
ATOM 873 C CA . ASN A 1 112 ? 15.393 -6.812 -15.008 1.00 93.69 112 ASN A CA 1
ATOM 874 C C . ASN A 1 112 ? 15.393 -5.428 -14.351 1.00 93.69 112 ASN A C 1
ATOM 876 O O . ASN A 1 112 ? 16.411 -4.964 -13.819 1.00 93.69 112 ASN A O 1
ATOM 880 N N . GLU A 1 113 ? 14.229 -4.798 -14.350 1.00 95.75 113 GLU A N 1
ATOM 881 C CA . GLU A 1 113 ? 14.012 -3.450 -13.864 1.00 95.75 113 GLU A CA 1
ATOM 882 C C . GLU A 1 113 ? 13.083 -3.419 -12.648 1.00 95.75 113 GLU A C 1
ATOM 884 O O . GLU A 1 113 ? 12.118 -4.175 -12.540 1.00 95.75 113 GLU A O 1
ATOM 889 N N . GLN A 1 114 ? 13.347 -2.467 -11.753 1.00 95.88 114 GLN A N 1
ATOM 890 C CA . GLN A 1 114 ? 12.385 -2.017 -10.754 1.00 95.88 114 GLN A CA 1
ATOM 891 C C . GLN A 1 114 ? 11.903 -0.605 -11.109 1.00 95.88 114 GLN A C 1
ATOM 893 O O . GLN A 1 114 ? 12.706 0.298 -11.380 1.00 95.88 114 GLN A O 1
ATOM 898 N N . TRP A 1 115 ? 10.590 -0.403 -11.092 1.00 97.31 115 TRP A N 1
ATOM 899 C CA . TRP A 1 115 ? 9.947 0.884 -11.350 1.00 97.31 115 TRP A CA 1
ATOM 900 C C . TRP A 1 115 ? 9.349 1.415 -10.060 1.00 97.31 115 TRP A C 1
ATOM 902 O O . TRP A 1 115 ? 8.645 0.700 -9.351 1.00 97.31 115 TRP A O 1
ATOM 912 N N . GLY A 1 116 ? 9.624 2.673 -9.735 1.00 97.56 116 GLY A N 1
ATOM 913 C CA . GLY A 1 116 ? 9.132 3.268 -8.502 1.00 97.56 116 GLY A CA 1
ATOM 914 C C . GLY A 1 116 ? 8.292 4.511 -8.694 1.00 97.56 116 GLY A C 1
ATOM 915 O O . GLY A 1 116 ? 8.531 5.318 -9.593 1.00 97.56 116 GLY A O 1
ATOM 916 N N . TYR A 1 117 ? 7.337 4.668 -7.784 1.00 97.94 117 TYR A N 1
ATOM 917 C CA . TYR A 1 117 ? 6.359 5.743 -7.733 1.00 97.94 117 TYR A CA 1
ATOM 918 C C . TYR A 1 117 ? 6.454 6.407 -6.363 1.00 97.94 117 TYR A C 1
ATOM 920 O O . TYR A 1 117 ? 6.195 5.779 -5.332 1.00 97.94 117 TYR A O 1
ATOM 928 N N . ILE A 1 118 ? 6.875 7.670 -6.335 1.00 98.00 118 ILE A N 1
ATOM 929 C CA . ILE A 1 118 ? 6.948 8.448 -5.095 1.00 98.00 118 ILE A CA 1
ATOM 930 C C . ILE A 1 118 ? 5.525 8.857 -4.705 1.00 98.00 118 ILE A C 1
ATOM 932 O O . ILE A 1 118 ? 4.818 9.461 -5.514 1.00 98.00 118 ILE A O 1
ATOM 936 N N . LEU A 1 119 ? 5.117 8.576 -3.467 1.00 96.19 119 LEU A N 1
ATOM 937 C CA . LEU A 1 119 ? 3.781 8.935 -3.003 1.00 96.19 119 LEU A CA 1
ATOM 938 C C . LEU A 1 119 ? 3.705 10.433 -2.686 1.00 96.19 119 LEU A C 1
ATOM 940 O O . LEU A 1 119 ? 4.480 10.954 -1.882 1.00 96.19 119 LEU A O 1
ATOM 944 N N . SER A 1 120 ? 2.751 11.127 -3.306 1.00 92.62 120 SER A N 1
ATOM 945 C CA . SER A 1 120 ? 2.415 12.519 -2.989 1.00 92.62 120 SER A CA 1
ATOM 946 C C . SER A 1 120 ? 1.836 12.625 -1.576 1.00 92.62 120 SER A C 1
ATOM 948 O O . SER A 1 120 ? 2.190 13.542 -0.836 1.00 92.62 120 SER A O 1
ATOM 950 N N . THR A 1 121 ? 1.035 11.635 -1.179 1.00 87.31 121 THR A N 1
ATOM 951 C CA . THR A 1 121 ? 0.512 11.441 0.174 1.00 87.31 121 THR A CA 1
ATOM 952 C C . THR A 1 121 ? 0.982 10.079 0.694 1.00 87.31 121 THR A C 1
ATOM 954 O O . THR A 1 121 ? 0.522 9.053 0.189 1.00 87.31 121 THR A O 1
ATOM 957 N N . PRO A 1 122 ? 1.909 10.037 1.671 1.00 90.31 122 PRO A N 1
ATOM 958 C CA . PRO A 1 122 ? 2.369 8.780 2.257 1.00 90.31 122 PRO A CA 1
ATOM 959 C C . PRO A 1 122 ? 1.220 7.972 2.882 1.00 90.31 122 PRO A C 1
ATOM 961 O O . PRO A 1 122 ? 0.217 8.535 3.317 1.00 90.31 122 PRO A O 1
ATOM 964 N N . ILE A 1 123 ? 1.377 6.650 2.972 1.00 88.44 123 ILE A N 1
ATOM 965 C CA . ILE A 1 123 ? 0.405 5.778 3.650 1.00 88.44 123 ILE A CA 1
ATOM 966 C C . ILE A 1 123 ? 0.910 5.464 5.055 1.00 88.44 123 ILE A C 1
ATOM 968 O O . ILE A 1 123 ? 1.921 4.799 5.215 1.00 88.44 123 ILE A O 1
ATOM 972 N N . ASP A 1 124 ? 0.182 5.898 6.067 1.00 85.88 124 ASP A N 1
ATOM 973 C CA . ASP A 1 124 ? 0.428 5.687 7.500 1.00 85.88 124 ASP A CA 1
ATOM 974 C C . ASP A 1 124 ? -0.221 4.423 8.082 1.00 85.88 124 ASP A C 1
ATOM 976 O O . ASP A 1 124 ? 0.024 4.059 9.229 1.00 85.88 124 ASP A O 1
ATOM 980 N N . ASP A 1 125 ? -1.050 3.748 7.294 1.00 82.31 125 ASP A N 1
ATOM 981 C CA . ASP A 1 125 ? -1.737 2.525 7.685 1.00 82.31 125 ASP A CA 1
ATOM 982 C C . ASP A 1 125 ? -1.048 1.309 7.050 1.00 82.31 125 ASP A C 1
ATOM 984 O O . ASP A 1 125 ? -1.073 1.106 5.830 1.00 82.31 125 ASP A O 1
ATOM 988 N N . ALA A 1 126 ? -0.411 0.487 7.887 1.00 83.81 126 ALA A N 1
ATOM 989 C CA . ALA A 1 126 ? 0.317 -0.693 7.434 1.00 83.81 126 ALA A CA 1
ATOM 990 C C . ALA A 1 126 ? -0.596 -1.719 6.742 1.00 83.81 126 ALA A C 1
ATOM 992 O O . ALA A 1 126 ? -0.158 -2.393 5.809 1.00 83.81 126 ALA A O 1
ATOM 993 N N . SER A 1 127 ? -1.842 -1.863 7.197 1.00 80.44 127 SER A N 1
ATOM 994 C CA . SER A 1 127 ? -2.809 -2.810 6.642 1.00 80.44 127 SER A CA 1
ATOM 995 C C . SER A 1 127 ? -3.276 -2.356 5.266 1.00 80.44 127 SER A C 1
ATOM 997 O O . SER A 1 127 ? -3.314 -3.167 4.339 1.00 80.44 127 SER A O 1
ATOM 999 N N . TYR A 1 128 ? -3.568 -1.066 5.099 1.00 80.94 128 TYR A N 1
ATOM 1000 C CA . TYR A 1 128 ? -3.895 -0.493 3.797 1.00 80.94 128 TYR A CA 1
ATOM 1001 C C . TYR A 1 128 ? -2.727 -0.581 2.816 1.00 80.94 128 TYR A C 1
ATOM 1003 O O . TYR A 1 128 ? -2.910 -1.055 1.696 1.00 80.94 128 TYR A O 1
ATOM 1011 N N . ALA A 1 129 ? -1.515 -0.218 3.247 1.00 87.94 129 ALA A N 1
ATOM 1012 C CA . ALA A 1 129 ? -0.310 -0.356 2.431 1.00 87.94 129 ALA A CA 1
ATOM 1013 C C . ALA A 1 129 ? -0.132 -1.798 1.920 1.00 87.94 129 ALA A C 1
ATOM 1015 O O . ALA A 1 129 ? 0.106 -2.020 0.734 1.00 87.94 129 ALA A O 1
ATOM 1016 N N . GLU A 1 130 ? -0.307 -2.793 2.793 1.00 87.12 130 GLU A N 1
ATOM 1017 C CA . GLU A 1 130 ? -0.260 -4.209 2.416 1.00 87.12 130 GLU A CA 1
ATOM 1018 C C . GLU A 1 130 ? -1.387 -4.594 1.440 1.00 87.12 130 GLU A C 1
ATOM 1020 O O . GLU A 1 130 ? -1.124 -5.313 0.477 1.00 87.12 130 GLU A O 1
ATOM 1025 N N . LYS A 1 131 ? -2.627 -4.121 1.645 1.00 84.62 131 LYS A N 1
ATOM 1026 C CA . LYS A 1 131 ? -3.759 -4.369 0.726 1.00 84.62 131 LYS A CA 1
ATOM 1027 C C . LYS A 1 131 ? -3.463 -3.830 -0.677 1.00 84.62 131 LYS A C 1
ATOM 1029 O O . LYS A 1 131 ? -3.624 -4.564 -1.650 1.00 84.62 131 LYS A O 1
ATOM 1034 N N . VAL A 1 132 ? -2.983 -2.590 -0.773 1.00 88.12 132 VAL A N 1
ATOM 1035 C CA . VAL A 1 132 ? -2.617 -1.934 -2.039 1.00 88.12 132 VAL A CA 1
ATOM 1036 C C . VAL A 1 132 ? -1.539 -2.732 -2.768 1.00 88.12 132 VAL A C 1
ATOM 1038 O O . VAL A 1 132 ? -1.735 -3.125 -3.916 1.00 88.12 132 VAL A O 1
ATOM 1041 N N . ILE A 1 133 ? -0.425 -3.042 -2.098 1.00 89.19 133 ILE A N 1
ATOM 1042 C CA . ILE A 1 133 ? 0.692 -3.743 -2.746 1.00 89.19 133 ILE A CA 1
ATOM 1043 C C . ILE A 1 133 ? 0.280 -5.168 -3.158 1.00 89.19 133 ILE A C 1
ATOM 1045 O O . ILE A 1 133 ? 0.666 -5.632 -4.229 1.00 89.19 133 ILE A O 1
ATOM 1049 N N . LYS A 1 134 ? -0.564 -5.852 -2.371 1.00 87.06 134 LYS A N 1
ATOM 1050 C CA . LYS A 1 134 ? -1.122 -7.163 -2.751 1.00 87.06 134 LYS A CA 1
ATOM 1051 C C . LYS A 1 134 ? -2.034 -7.084 -3.968 1.00 87.06 134 LYS A C 1
ATOM 1053 O O . LYS A 1 134 ? -1.973 -7.977 -4.808 1.00 87.06 134 LYS A O 1
ATOM 1058 N N . ALA A 1 135 ? -2.874 -6.056 -4.071 1.00 86.38 135 ALA A N 1
ATOM 1059 C CA . ALA A 1 135 ? -3.739 -5.870 -5.232 1.00 86.38 135 ALA A CA 1
ATOM 1060 C C . ALA A 1 135 ? -2.906 -5.672 -6.510 1.00 86.38 135 ALA A C 1
ATOM 1062 O O . ALA A 1 135 ? -3.130 -6.362 -7.502 1.00 86.38 135 ALA A O 1
ATOM 1063 N N . ILE A 1 136 ? -1.868 -4.836 -6.432 1.00 90.19 136 ILE A N 1
ATOM 1064 C CA . ILE A 1 136 ? -0.884 -4.624 -7.503 1.00 90.19 136 ILE A CA 1
ATOM 1065 C C . ILE A 1 136 ? -0.179 -5.934 -7.892 1.00 90.19 136 ILE A C 1
ATOM 1067 O O . ILE A 1 136 ? -0.077 -6.261 -9.075 1.00 90.19 136 ILE A O 1
ATOM 1071 N N . ALA A 1 137 ? 0.255 -6.730 -6.911 1.00 87.38 137 ALA A N 1
ATOM 1072 C CA . ALA A 1 137 ? 0.887 -8.023 -7.167 1.00 87.38 137 ALA A CA 1
ATOM 1073 C C . ALA A 1 137 ? -0.073 -9.024 -7.836 1.00 87.38 137 ALA A C 1
ATOM 1075 O O . ALA A 1 137 ? 0.298 -9.725 -8.778 1.00 87.38 137 ALA A O 1
ATOM 1076 N N . ARG A 1 138 ? -1.338 -9.084 -7.396 1.00 84.62 138 ARG A N 1
ATOM 1077 C CA . ARG A 1 138 ? -2.364 -9.954 -8.001 1.00 84.62 138 ARG A CA 1
ATOM 1078 C C . ARG A 1 138 ? -2.656 -9.586 -9.448 1.00 84.62 138 ARG A C 1
ATOM 1080 O O . ARG A 1 138 ? -2.769 -10.500 -10.265 1.00 84.62 138 ARG A O 1
ATOM 1087 N N . ALA A 1 139 ? -2.703 -8.289 -9.746 1.00 84.88 139 ALA A N 1
ATOM 1088 C CA . ALA A 1 139 ? -2.846 -7.758 -11.097 1.00 84.88 139 ALA A CA 1
ATOM 1089 C C . ALA A 1 139 ? -1.630 -8.055 -11.998 1.00 84.88 139 ALA A C 1
ATOM 1091 O O . ALA A 1 139 ? -1.723 -7.911 -13.209 1.00 84.88 139 ALA A O 1
ATOM 1092 N N . GLY A 1 140 ? -0.516 -8.541 -11.435 1.00 85.88 140 GLY A N 1
ATOM 1093 C CA . GLY A 1 140 ? 0.649 -9.003 -12.194 1.00 85.88 140 GLY A CA 1
ATOM 1094 C C . GLY A 1 140 ? 1.734 -7.948 -12.397 1.00 85.88 140 GLY A C 1
ATOM 1095 O O . GLY A 1 140 ? 2.685 -8.200 -13.127 1.00 85.88 140 GLY A O 1
ATOM 1096 N N . TYR A 1 141 ? 1.628 -6.795 -11.737 1.00 87.31 141 TYR A N 1
ATOM 1097 C CA . TYR A 1 141 ? 2.590 -5.698 -11.875 1.00 87.31 141 TYR A CA 1
ATOM 1098 C C . TYR A 1 141 ? 3.802 -5.808 -10.935 1.00 87.31 141 TYR A C 1
ATOM 1100 O O . TYR A 1 141 ? 4.690 -4.968 -10.983 1.00 87.31 141 TYR A O 1
ATOM 1108 N N . THR A 1 142 ? 3.852 -6.804 -10.045 1.00 85.06 142 THR A N 1
ATOM 1109 C CA . THR A 1 142 ? 5.018 -7.082 -9.186 1.00 85.06 142 THR A CA 1
ATOM 1110 C C . THR A 1 142 ? 4.973 -8.523 -8.661 1.00 85.06 142 THR A C 1
ATOM 1112 O O . THR A 1 142 ? 3.968 -9.221 -8.830 1.00 85.06 142 THR A O 1
ATOM 1115 N N . ASP A 1 143 ? 6.046 -8.979 -8.012 1.00 76.06 143 ASP A N 1
ATOM 1116 C CA . ASP A 1 143 ? 6.164 -10.344 -7.486 1.00 76.06 143 ASP A CA 1
ATOM 1117 C C . ASP A 1 143 ? 5.064 -10.693 -6.458 1.00 76.06 143 ASP A C 1
ATOM 1119 O O . ASP A 1 143 ? 4.833 -9.984 -5.475 1.00 76.06 143 ASP A O 1
ATOM 1123 N N . LYS A 1 144 ? 4.400 -11.840 -6.672 1.00 63.03 144 LYS A N 1
ATOM 1124 C CA . LYS A 1 144 ? 3.271 -12.334 -5.858 1.00 63.03 144 LYS A CA 1
ATOM 1125 C C . LYS A 1 144 ? 3.691 -12.980 -4.530 1.00 63.03 144 LYS A C 1
ATOM 1127 O O . LYS A 1 144 ? 2.832 -13.213 -3.681 1.00 63.03 144 LYS A O 1
ATOM 1132 N N . GLY A 1 145 ? 4.972 -13.308 -4.349 1.00 54.72 145 GLY A N 1
ATOM 1133 C CA . GLY A 1 145 ? 5.498 -14.077 -3.215 1.00 54.72 145 GLY A CA 1
ATOM 1134 C C . GLY A 1 145 ? 6.154 -13.242 -2.110 1.00 54.72 145 GLY A C 1
ATOM 1135 O O . GLY A 1 145 ? 6.553 -13.793 -1.079 1.00 54.72 145 GLY A O 1
ATOM 1136 N N . ALA A 1 146 ? 6.280 -11.926 -2.290 1.00 58.03 146 ALA A N 1
ATOM 1137 C CA . ALA A 1 146 ? 6.970 -11.058 -1.342 1.00 58.03 146 ALA A CA 1
ATOM 1138 C C . ALA A 1 146 ? 6.221 -10.913 0.007 1.00 58.03 146 ALA A C 1
ATOM 1140 O O . ALA A 1 146 ? 5.016 -10.674 0.071 1.00 58.03 146 ALA A O 1
ATOM 1141 N N . LYS A 1 147 ? 6.959 -11.045 1.122 1.00 58.22 147 LYS A N 1
ATOM 1142 C CA . LYS A 1 147 ? 6.472 -10.848 2.504 1.00 58.22 147 LYS A CA 1
ATOM 1143 C C . LYS A 1 147 ? 6.903 -9.479 3.041 1.00 58.22 147 LYS A C 1
ATOM 1145 O O . LYS A 1 147 ? 7.991 -9.011 2.718 1.00 58.22 147 LYS A O 1
ATOM 1150 N N . GLY A 1 148 ? 6.095 -8.880 3.923 1.00 63.16 148 GLY A N 1
ATOM 1151 C CA . GLY A 1 148 ? 6.405 -7.587 4.553 1.00 63.16 148 GLY A CA 1
ATOM 1152 C C . GLY A 1 148 ? 6.466 -6.451 3.535 1.00 63.16 148 GLY A C 1
ATOM 1153 O O . GLY A 1 148 ? 7.424 -5.677 3.529 1.00 63.16 148 GLY A O 1
ATOM 1154 N N . LEU A 1 149 ? 5.463 -6.396 2.660 1.00 74.44 149 LEU A N 1
ATOM 1155 C CA . LEU A 1 149 ? 5.413 -5.558 1.467 1.00 74.44 149 LEU A CA 1
ATOM 1156 C C . LEU A 1 149 ? 5.565 -4.077 1.810 1.00 74.44 149 LEU A C 1
ATOM 1158 O O . LEU A 1 149 ? 6.311 -3.362 1.146 1.00 74.44 149 LEU A O 1
ATOM 1162 N N . SER A 1 150 ? 4.953 -3.641 2.912 1.00 79.38 150 SER A N 1
ATOM 1163 C CA . SER A 1 150 ? 5.036 -2.252 3.364 1.00 79.38 150 SER A CA 1
ATOM 1164 C C . SER A 1 150 ? 6.387 -1.883 3.991 1.00 79.38 150 SER A C 1
ATOM 1166 O O . SER A 1 150 ? 6.645 -0.709 4.231 1.00 79.38 150 SER A O 1
ATOM 1168 N N . THR A 1 151 ? 7.277 -2.850 4.237 1.00 86.62 151 THR A N 1
ATOM 1169 C CA . THR A 1 151 ? 8.620 -2.650 4.828 1.00 86.62 151 THR A CA 1
ATOM 1170 C C . THR A 1 151 ? 9.735 -3.240 3.958 1.00 86.62 151 THR A C 1
ATOM 1172 O O . THR A 1 151 ? 10.838 -3.518 4.443 1.00 86.62 151 THR A O 1
ATOM 1175 N N . ARG A 1 152 ? 9.458 -3.468 2.668 1.00 90.31 152 ARG A N 1
ATOM 1176 C CA . ARG A 1 152 ? 10.368 -4.140 1.734 1.00 90.31 152 ARG A CA 1
ATOM 1177 C C . ARG A 1 152 ? 11.642 -3.328 1.498 1.00 90.31 152 ARG A C 1
ATOM 1179 O O . ARG A 1 152 ? 11.616 -2.098 1.468 1.00 90.31 152 ARG A O 1
ATOM 1186 N N . TYR A 1 153 ? 12.751 -4.041 1.324 1.00 93.88 153 TYR A N 1
ATOM 1187 C CA . TYR A 1 153 ? 13.997 -3.469 0.829 1.00 93.88 153 TYR A CA 1
ATOM 1188 C C . TYR A 1 153 ? 14.000 -3.445 -0.697 1.00 93.88 153 TYR A C 1
ATOM 1190 O O . TYR A 1 153 ? 13.772 -4.483 -1.314 1.00 93.88 153 TYR A O 1
ATOM 1198 N N . MET A 1 154 ? 14.313 -2.291 -1.280 1.00 95.31 154 MET A N 1
ATOM 1199 C CA . MET A 1 154 ? 14.454 -2.096 -2.727 1.00 95.31 154 MET A CA 1
ATOM 1200 C C . MET A 1 154 ? 15.843 -1.557 -3.057 1.00 95.31 154 MET A C 1
ATOM 1202 O O . MET A 1 154 ? 16.465 -0.906 -2.214 1.00 95.31 154 MET A O 1
ATOM 1206 N N . ARG A 1 155 ? 16.345 -1.849 -4.264 1.00 96.06 155 ARG A N 1
ATOM 1207 C CA . ARG A 1 155 ? 17.705 -1.466 -4.671 1.00 96.06 155 ARG A CA 1
ATOM 1208 C C . ARG A 1 155 ? 17.838 0.050 -4.780 1.00 96.06 155 ARG A C 1
ATOM 1210 O O . ARG A 1 155 ? 16.919 0.733 -5.229 1.00 96.06 155 ARG A O 1
ATOM 1217 N N . LEU A 1 156 ? 18.996 0.561 -4.384 1.00 97.31 156 LEU A N 1
ATOM 1218 C CA . LEU A 1 156 ? 19.369 1.965 -4.543 1.00 97.31 156 LEU A CA 1
ATOM 1219 C C . LEU A 1 156 ? 20.100 2.221 -5.878 1.00 97.31 156 LEU A C 1
ATOM 1221 O O . LEU A 1 156 ? 20.723 1.295 -6.391 1.00 97.31 156 LEU A O 1
ATOM 1225 N N . PRO A 1 157 ? 20.082 3.454 -6.426 1.00 96.50 157 PRO A N 1
ATOM 1226 C CA . PRO A 1 157 ? 20.778 3.799 -7.673 1.00 96.50 157 PRO A CA 1
ATOM 1227 C C . PRO A 1 157 ? 22.270 3.458 -7.716 1.00 96.50 157 PRO A C 1
ATOM 1229 O O . PRO A 1 157 ? 22.762 3.004 -8.742 1.00 96.50 157 PRO A O 1
ATOM 1232 N N . VAL A 1 158 ? 22.986 3.688 -6.614 1.00 95.62 158 VAL A N 1
ATOM 1233 C CA . VAL A 1 158 ? 24.413 3.387 -6.466 1.00 95.62 158 VAL A CA 1
ATOM 1234 C C . VAL A 1 158 ? 24.557 2.082 -5.693 1.00 95.62 158 VAL A C 1
ATOM 1236 O O . VAL A 1 158 ? 24.079 1.967 -4.563 1.00 95.62 158 VAL A O 1
ATOM 1239 N N . GLY A 1 159 ? 25.204 1.097 -6.301 1.00 95.00 159 GLY A N 1
ATOM 1240 C CA . GLY A 1 159 ? 25.449 -0.227 -5.738 1.00 95.00 159 GLY A CA 1
ATOM 1241 C C . GLY A 1 159 ? 25.559 -1.266 -6.846 1.00 95.00 159 GLY A C 1
ATOM 1242 O O . GLY A 1 159 ? 25.471 -0.941 -8.033 1.00 95.00 159 GLY A O 1
ATOM 1243 N N . SER A 1 160 ? 25.718 -2.524 -6.461 1.00 94.69 160 SER A N 1
ATOM 1244 C CA . SER A 1 160 ? 25.782 -3.632 -7.406 1.00 94.69 160 SER A CA 1
ATOM 1245 C C . SER A 1 160 ? 25.111 -4.894 -6.877 1.00 94.69 160 SER A C 1
ATOM 1247 O O . SER A 1 160 ? 24.811 -5.044 -5.691 1.00 94.69 160 SER A O 1
ATOM 1249 N N . ASN A 1 161 ? 24.807 -5.788 -7.808 1.00 94.19 161 ASN A N 1
ATOM 1250 C CA . ASN A 1 161 ? 24.187 -7.075 -7.581 1.00 94.19 161 ASN A CA 1
ATOM 1251 C C . ASN A 1 161 ? 25.235 -8.169 -7.820 1.00 94.19 161 ASN A C 1
ATOM 1253 O O . ASN A 1 161 ? 25.586 -8.485 -8.958 1.00 94.19 161 ASN A O 1
ATOM 1257 N N . ASP A 1 162 ? 25.756 -8.714 -6.726 1.00 92.00 162 ASP A N 1
ATOM 1258 C CA . ASP A 1 162 ? 26.828 -9.717 -6.675 1.00 92.00 162 ASP A CA 1
ATOM 1259 C C . ASP A 1 162 ? 26.292 -11.163 -6.592 1.00 92.00 162 ASP A C 1
ATOM 1261 O O . ASP A 1 162 ? 27.045 -12.092 -6.287 1.00 92.00 162 ASP A O 1
ATOM 1265 N N . LYS A 1 163 ? 24.998 -11.387 -6.875 1.00 90.56 163 LYS A N 1
ATOM 1266 C CA . LYS A 1 163 ? 24.443 -12.745 -6.987 1.00 90.56 163 LYS A CA 1
ATOM 1267 C C . LYS A 1 163 ? 25.199 -13.541 -8.066 1.00 90.56 163 LYS A C 1
ATOM 1269 O O . LYS A 1 163 ? 25.390 -13.011 -9.166 1.00 90.56 163 LYS A O 1
ATOM 1274 N N . PRO A 1 164 ? 25.543 -14.822 -7.819 1.00 90.75 164 PRO A N 1
ATOM 1275 C CA . PRO A 1 164 ? 26.369 -15.621 -8.729 1.00 90.75 164 PRO A CA 1
ATOM 1276 C C . PRO A 1 164 ? 25.862 -15.668 -10.174 1.00 90.75 164 PRO A C 1
ATOM 1278 O O . PRO A 1 164 ? 26.651 -15.532 -11.104 1.00 90.75 164 PRO A O 1
ATOM 1281 N N . GLU A 1 165 ? 24.549 -15.807 -10.367 1.00 89.44 165 GLU A N 1
ATOM 1282 C CA . GLU A 1 165 ? 23.919 -15.844 -11.693 1.00 89.44 165 GLU A CA 1
ATOM 1283 C C . GLU A 1 165 ? 24.132 -14.547 -12.487 1.00 89.44 165 GLU A C 1
ATOM 1285 O O . GLU A 1 165 ? 24.451 -14.593 -13.671 1.00 89.44 165 GLU A O 1
ATOM 1290 N N . HIS A 1 166 ? 24.049 -13.386 -11.835 1.00 89.25 166 HIS A N 1
ATOM 1291 C CA . HIS A 1 166 ? 24.230 -12.101 -12.507 1.00 89.25 166 HIS A CA 1
ATOM 1292 C C . HIS A 1 166 ? 25.704 -11.791 -12.760 1.00 89.25 166 HIS A C 1
ATOM 1294 O O . HIS A 1 166 ? 26.035 -11.276 -13.827 1.00 89.25 166 HIS A O 1
ATOM 1300 N N . VAL A 1 167 ? 26.584 -12.170 -11.827 1.00 89.25 167 VAL A N 1
ATOM 1301 C CA . VAL A 1 167 ? 28.043 -12.090 -11.998 1.00 89.25 167 VAL A CA 1
ATOM 1302 C C . VAL A 1 167 ? 28.486 -12.916 -13.209 1.00 89.25 167 VAL A C 1
ATOM 1304 O O . VAL A 1 167 ? 29.253 -12.431 -14.041 1.00 89.25 167 VAL A O 1
ATOM 1307 N N . ALA A 1 168 ? 27.957 -14.136 -13.356 1.00 87.56 168 ALA A N 1
ATOM 1308 C CA . ALA A 1 168 ? 28.253 -15.008 -14.492 1.00 87.56 168 ALA A CA 1
ATOM 1309 C C . ALA A 1 168 ? 27.825 -14.389 -15.834 1.00 87.56 168 ALA A C 1
ATOM 1311 O O . ALA A 1 168 ? 28.537 -14.511 -16.826 1.00 87.56 168 ALA A O 1
ATOM 1312 N N . THR A 1 169 ? 26.694 -13.678 -15.863 1.00 86.00 169 THR A N 1
ATOM 1313 C CA . THR A 1 169 ? 26.187 -13.004 -17.074 1.00 86.00 169 THR A CA 1
ATOM 1314 C C . THR A 1 169 ? 26.806 -11.628 -17.350 1.00 86.00 169 THR A C 1
ATOM 1316 O O . THR A 1 169 ? 26.428 -10.976 -18.325 1.00 86.00 169 THR A O 1
ATOM 1319 N N . ASN A 1 170 ? 27.725 -11.170 -16.495 1.00 89.00 170 ASN A N 1
ATOM 1320 C CA . ASN A 1 170 ? 28.319 -9.835 -16.536 1.00 89.00 170 ASN A CA 1
ATOM 1321 C C . ASN A 1 170 ? 29.850 -9.903 -16.409 1.00 89.00 170 ASN A C 1
ATOM 1323 O O . ASN A 1 170 ? 30.448 -9.287 -15.527 1.00 89.00 170 ASN A O 1
ATOM 1327 N N . ASP A 1 171 ? 30.481 -10.703 -17.272 1.00 89.00 171 ASP A N 1
ATOM 1328 C CA . ASP A 1 171 ? 31.941 -10.822 -17.400 1.00 89.00 171 ASP A CA 1
ATOM 1329 C C . ASP A 1 171 ? 32.674 -11.118 -16.076 1.00 89.00 171 ASP A C 1
ATOM 1331 O O . ASP A 1 171 ? 33.797 -10.665 -15.845 1.00 89.00 171 ASP A O 1
ATOM 1335 N N . GLY A 1 172 ? 32.026 -11.856 -15.168 1.00 86.38 172 GLY A N 1
ATOM 1336 C CA . GLY A 1 172 ? 32.593 -12.213 -13.869 1.00 86.38 172 GLY A CA 1
ATOM 1337 C C . GLY A 1 172 ? 32.612 -11.073 -12.845 1.00 86.38 172 GLY A C 1
ATOM 1338 O O . GLY A 1 172 ? 33.296 -11.189 -11.829 1.00 86.38 172 GLY A O 1
ATOM 1339 N N . LYS A 1 173 ? 31.869 -9.981 -13.073 1.00 90.44 173 LYS A N 1
ATOM 1340 C CA . LYS A 1 173 ? 31.776 -8.829 -12.161 1.00 90.44 173 LYS A CA 1
ATOM 1341 C C . LYS A 1 173 ? 30.348 -8.625 -11.646 1.00 90.44 173 LYS A C 1
ATOM 1343 O O . LYS A 1 173 ? 29.403 -8.853 -12.403 1.00 90.44 173 LYS A O 1
ATOM 1348 N N . PRO A 1 174 ? 30.160 -8.132 -10.406 1.00 92.31 174 PRO A N 1
ATOM 1349 C CA . PRO A 1 174 ? 28.849 -7.700 -9.920 1.00 92.31 174 PRO A CA 1
ATOM 1350 C C . PRO A 1 174 ? 28.158 -6.754 -10.905 1.00 92.31 174 PRO A C 1
ATOM 1352 O O . PRO A 1 174 ? 28.796 -5.864 -11.473 1.00 92.31 174 PRO A O 1
ATOM 1355 N N . TYR A 1 175 ? 26.857 -6.949 -11.119 1.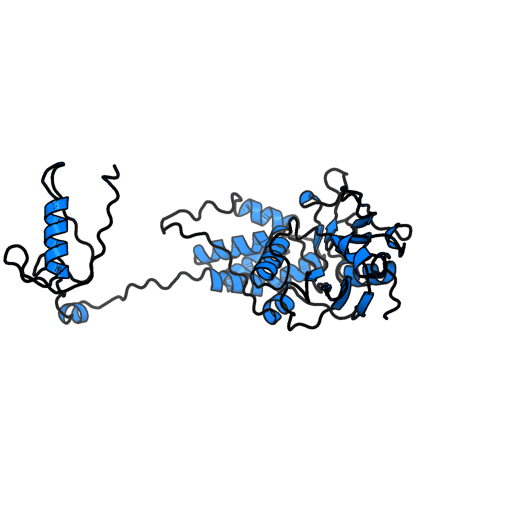00 94.25 175 TYR A N 1
ATOM 1356 C CA . TYR A 1 175 ? 26.096 -6.109 -12.040 1.00 94.25 175 TYR A CA 1
ATOM 1357 C C . TYR A 1 175 ? 25.818 -4.754 -11.379 1.00 94.25 175 TYR A C 1
ATOM 1359 O O . TYR A 1 175 ? 25.138 -4.733 -10.352 1.00 94.25 175 TYR A O 1
ATOM 1367 N N . PRO A 1 176 ? 26.311 -3.621 -11.906 1.00 94.50 176 PRO A N 1
ATOM 1368 C CA . PRO A 1 176 ? 26.032 -2.323 -11.305 1.00 94.50 176 PRO A CA 1
ATOM 1369 C C . PRO A 1 176 ? 24.545 -1.999 -11.447 1.00 94.50 176 PRO A C 1
ATOM 1371 O O . PRO A 1 176 ? 23.972 -2.191 -12.520 1.00 94.50 176 PRO A O 1
ATOM 1374 N N . HIS A 1 177 ? 23.920 -1.475 -10.395 1.00 94.69 177 HIS A N 1
ATOM 1375 C CA . HIS A 1 177 ? 22.591 -0.891 -10.534 1.00 94.69 177 HIS A CA 1
ATOM 1376 C C . HIS A 1 177 ? 22.674 0.294 -11.502 1.00 94.69 177 HIS A C 1
ATOM 1378 O O . HIS A 1 177 ? 23.588 1.117 -11.414 1.00 94.69 177 HIS A O 1
ATOM 1384 N N . LYS A 1 178 ? 21.729 0.394 -12.439 1.00 94.88 178 LYS A N 1
ATOM 1385 C CA . LYS A 1 178 ? 21.713 1.484 -13.424 1.00 94.88 178 LYS A CA 1
ATOM 1386 C C . LYS A 1 178 ? 20.422 2.268 -13.303 1.00 94.88 178 LYS A C 1
ATOM 1388 O O . LYS A 1 178 ? 19.351 1.759 -13.609 1.00 94.88 178 LYS A O 1
ATOM 1393 N N . LEU A 1 179 ? 20.525 3.529 -12.888 1.00 96.75 179 LEU A N 1
ATOM 1394 C CA . LEU A 1 179 ? 19.400 4.461 -12.907 1.00 96.75 179 LEU A CA 1
ATOM 1395 C C . LEU A 1 179 ? 19.126 4.899 -14.354 1.00 96.75 179 LEU A C 1
ATOM 1397 O O . LEU A 1 179 ? 19.814 5.776 -14.892 1.00 96.75 179 LEU A O 1
ATOM 1401 N N . LEU A 1 180 ? 18.142 4.253 -14.982 1.00 96.06 180 LEU A N 1
ATOM 1402 C CA . LEU A 1 180 ? 17.761 4.471 -16.378 1.00 96.06 180 LEU A CA 1
ATOM 1403 C C . LEU A 1 180 ? 16.895 5.723 -16.538 1.00 96.06 180 LEU A C 1
ATOM 1405 O O . LEU A 1 180 ? 17.129 6.516 -17.446 1.00 96.06 180 LEU A O 1
ATOM 1409 N N . GLN A 1 181 ? 15.953 5.937 -15.615 1.00 96.19 181 GLN A N 1
ATOM 1410 C CA . GLN A 1 181 ? 15.069 7.104 -15.590 1.00 96.19 181 GLN A CA 1
ATOM 1411 C C . GLN A 1 181 ? 15.023 7.710 -14.190 1.00 96.19 181 GLN A C 1
ATOM 1413 O O . GLN A 1 181 ? 14.865 6.994 -13.201 1.00 96.19 181 GLN A O 1
ATOM 1418 N N . TRP A 1 182 ? 15.086 9.043 -14.112 1.00 97.19 182 TRP A N 1
ATOM 1419 C CA . TRP A 1 182 ? 14.921 9.778 -12.860 1.00 97.19 182 TRP A CA 1
ATOM 1420 C C . TRP A 1 182 ? 14.053 11.029 -13.018 1.00 97.19 182 TRP A C 1
ATOM 1422 O O . TRP A 1 182 ? 14.429 11.988 -13.689 1.00 97.19 182 TRP A O 1
ATOM 1432 N N . SER A 1 183 ? 12.881 11.019 -12.383 1.00 96.75 183 SER A N 1
ATOM 1433 C CA . SER A 1 183 ? 11.885 12.097 -12.385 1.00 96.75 183 SER A CA 1
ATOM 1434 C C . SER A 1 183 ? 11.468 12.454 -10.943 1.00 96.75 183 SER A C 1
ATOM 1436 O O . SER A 1 183 ? 10.338 12.186 -10.539 1.00 96.75 183 SER A O 1
ATOM 1438 N N . PRO A 1 184 ? 12.338 13.115 -10.149 1.00 94.50 184 PRO A N 1
ATOM 1439 C CA . PRO A 1 184 ? 12.142 13.350 -8.704 1.00 94.50 184 PRO A CA 1
ATOM 1440 C C . PRO A 1 184 ? 10.987 14.289 -8.332 1.00 94.50 184 PRO A C 1
ATOM 1442 O O . PRO A 1 184 ? 10.748 14.544 -7.154 1.00 94.50 184 PRO A O 1
ATOM 1445 N N . LYS A 1 185 ? 10.329 14.890 -9.326 1.00 94.56 185 LYS A N 1
ATOM 1446 C CA . LYS A 1 185 ? 9.177 15.787 -9.147 1.00 94.56 185 LYS A CA 1
ATOM 1447 C C . LYS A 1 185 ? 7.849 15.107 -9.485 1.00 94.56 185 LYS A C 1
ATOM 1449 O O . LYS A 1 185 ? 6.809 15.740 -9.348 1.00 94.56 185 LYS A O 1
ATOM 1454 N N . LEU A 1 186 ? 7.899 13.870 -9.972 1.00 96.69 186 LEU A N 1
ATOM 1455 C CA . LEU A 1 186 ? 6.729 13.098 -10.349 1.00 96.69 186 LEU A CA 1
ATOM 1456 C C . LEU A 1 186 ? 6.242 12.346 -9.109 1.00 96.69 186 LEU A C 1
ATOM 1458 O O . LEU A 1 186 ? 6.896 11.404 -8.661 1.00 96.69 186 LEU A O 1
ATOM 1462 N N . PHE A 1 187 ? 5.144 12.825 -8.533 1.00 95.62 187 PHE A N 1
ATOM 1463 C CA . PHE A 1 187 ? 4.518 12.278 -7.332 1.00 95.62 187 PHE A CA 1
ATOM 1464 C C . PHE A 1 187 ? 3.111 11.811 -7.672 1.00 95.62 187 PHE A C 1
ATOM 1466 O O . PHE A 1 187 ? 2.448 12.467 -8.471 1.00 95.62 187 PHE A O 1
ATOM 1473 N N . TYR A 1 188 ? 2.664 10.743 -7.020 1.00 94.56 188 TYR A N 1
ATOM 1474 C CA . TYR A 1 188 ? 1.356 10.150 -7.270 1.00 94.56 188 TYR A CA 1
ATOM 1475 C C . TYR A 1 188 ? 0.584 9.903 -5.985 1.00 94.56 188 TYR A C 1
ATOM 1477 O O . TYR A 1 188 ? 1.168 9.522 -4.967 1.00 94.56 188 TYR A O 1
ATOM 1485 N N . THR A 1 189 ? -0.729 10.083 -6.027 1.00 90.25 189 THR A N 1
ATOM 1486 C CA . THR A 1 189 ? -1.606 9.475 -5.024 1.00 90.25 189 THR A CA 1
ATOM 1487 C C . THR A 1 189 ? -1.676 7.965 -5.258 1.00 90.25 189 THR A C 1
ATOM 1489 O O . THR A 1 189 ? -1.317 7.452 -6.320 1.00 90.25 189 THR A O 1
ATOM 1492 N N . VAL A 1 190 ? -2.128 7.221 -4.250 1.00 90.06 190 VAL A N 1
ATOM 1493 C CA . VAL A 1 190 ? -2.335 5.773 -4.394 1.00 90.06 190 VAL A CA 1
ATOM 1494 C C . VAL A 1 190 ? -3.418 5.502 -5.434 1.00 90.06 190 VAL A C 1
ATOM 1496 O O . VAL A 1 190 ? -3.307 4.570 -6.218 1.00 90.06 190 VAL A O 1
ATOM 1499 N N . GLU A 1 191 ? -4.439 6.348 -5.457 1.00 84.56 191 GLU A N 1
ATOM 1500 C CA . GLU A 1 191 ? -5.563 6.299 -6.378 1.00 84.56 191 GLU A CA 1
ATOM 1501 C C . GLU A 1 191 ? -5.111 6.486 -7.826 1.00 84.56 191 GLU A C 1
ATOM 1503 O O . GLU A 1 191 ? -5.457 5.665 -8.661 1.00 84.56 191 GLU A O 1
ATOM 1508 N N . GLU A 1 192 ? -4.262 7.478 -8.116 1.00 87.25 192 GLU A N 1
ATOM 1509 C CA . GLU A 1 192 ? -3.707 7.680 -9.463 1.00 87.25 192 GLU A CA 1
ATOM 1510 C C . GLU A 1 192 ? -2.923 6.455 -9.950 1.00 87.25 192 GLU A C 1
ATOM 1512 O O . GLU A 1 192 ? -2.997 6.097 -11.125 1.00 87.25 192 GLU A O 1
ATOM 1517 N N . ILE A 1 193 ? -2.186 5.798 -9.046 1.00 93.44 193 ILE A N 1
ATOM 1518 C CA . ILE A 1 193 ? -1.481 4.551 -9.359 1.00 93.44 193 ILE A CA 1
ATOM 1519 C C . ILE A 1 193 ? -2.495 3.446 -9.657 1.00 93.44 193 ILE A C 1
ATOM 1521 O O . ILE A 1 193 ? -2.398 2.800 -10.692 1.00 93.44 193 ILE A O 1
ATOM 1525 N N . LEU A 1 194 ? -3.468 3.218 -8.778 1.00 89.06 194 LEU A N 1
ATOM 1526 C CA . LEU A 1 194 ? -4.444 2.139 -8.937 1.00 89.06 194 LEU A CA 1
ATOM 1527 C C . LEU A 1 194 ? -5.320 2.315 -10.180 1.00 89.06 194 LEU A C 1
ATOM 1529 O O . LEU A 1 194 ? -5.511 1.344 -10.908 1.00 89.06 194 LEU A O 1
ATOM 1533 N N . ASP A 1 195 ? -5.788 3.532 -10.449 1.00 83.94 195 ASP A N 1
ATOM 1534 C CA . ASP A 1 195 ? -6.602 3.860 -11.619 1.00 83.94 195 ASP A CA 1
ATOM 1535 C C . ASP A 1 195 ? -5.821 3.612 -12.909 1.00 83.94 195 ASP A C 1
ATOM 1537 O O . ASP A 1 195 ? -6.329 2.974 -13.829 1.00 83.94 195 ASP A O 1
ATOM 1541 N N . ALA A 1 196 ? -4.557 4.046 -12.964 1.00 89.94 196 ALA A N 1
ATOM 1542 C CA . ALA A 1 196 ? -3.715 3.804 -14.128 1.00 89.94 196 ALA A CA 1
ATOM 1543 C C . ALA A 1 196 ? -3.417 2.313 -14.336 1.00 89.94 196 ALA A C 1
ATOM 1545 O O . ALA A 1 196 ? -3.270 1.873 -15.469 1.00 89.94 196 ALA A O 1
ATOM 1546 N N . LEU A 1 197 ? -3.340 1.529 -13.258 1.00 88.56 197 LEU A N 1
ATOM 1547 C CA . LEU A 1 197 ? -3.170 0.077 -13.321 1.00 88.56 197 LEU A CA 1
ATOM 1548 C C . LEU A 1 197 ? -4.492 -0.681 -13.556 1.00 88.56 197 LEU A C 1
ATOM 1550 O O . LEU A 1 197 ? -4.464 -1.911 -13.626 1.00 88.56 197 LEU A O 1
ATOM 1554 N N . GLU A 1 198 ? -5.625 0.025 -13.655 1.00 86.50 198 GLU A N 1
ATOM 1555 C CA . GLU A 1 198 ? -6.986 -0.525 -13.752 1.00 86.50 198 GLU A CA 1
ATOM 1556 C C . GLU A 1 198 ? -7.358 -1.449 -12.573 1.00 86.50 198 GLU A C 1
ATOM 1558 O O . GLU A 1 198 ? -8.098 -2.427 -12.703 1.00 86.50 198 GLU A O 1
ATOM 1563 N N . ILE A 1 199 ? -6.843 -1.141 -11.380 1.00 81.62 199 ILE A N 1
ATOM 1564 C CA . ILE A 1 199 ? -7.039 -1.939 -10.170 1.00 81.62 199 ILE A CA 1
ATOM 1565 C C . ILE A 1 199 ? -8.134 -1.324 -9.309 1.00 81.62 199 ILE A C 1
ATOM 1567 O O . ILE A 1 199 ? -7.965 -0.282 -8.682 1.00 81.62 199 ILE A O 1
ATOM 1571 N N . SER A 1 200 ? -9.232 -2.058 -9.162 1.00 75.44 200 SER A N 1
ATOM 1572 C CA . SER A 1 200 ? -10.210 -1.791 -8.110 1.00 75.44 200 SER A CA 1
ATOM 1573 C C . SER A 1 200 ? -9.811 -2.509 -6.822 1.00 75.44 200 SER A C 1
ATOM 1575 O O . SER A 1 200 ? -9.624 -3.727 -6.812 1.00 75.44 200 SER A O 1
ATOM 1577 N N . LEU A 1 201 ? -9.731 -1.780 -5.705 1.00 69.50 201 LEU A N 1
ATOM 1578 C CA . LEU A 1 201 ? -9.580 -2.384 -4.379 1.00 69.50 201 LEU A CA 1
ATOM 1579 C C . LEU A 1 201 ? -10.902 -3.030 -3.936 1.00 69.50 201 LEU A C 1
ATOM 1581 O O . LEU A 1 201 ? -11.639 -2.512 -3.090 1.00 69.50 201 LEU A O 1
ATOM 1585 N N . CYS A 1 202 ? -11.209 -4.198 -4.495 1.00 51.03 202 CYS A N 1
ATOM 1586 C CA . CYS A 1 202 ? -12.154 -5.109 -3.872 1.00 51.03 202 CYS A CA 1
ATOM 1587 C C . CYS A 1 202 ? -11.568 -5.520 -2.516 1.00 51.03 202 CYS A C 1
ATOM 1589 O O . CYS A 1 202 ? -10.396 -5.876 -2.408 1.00 51.03 202 CYS A O 1
ATOM 1591 N N . GLU A 1 203 ? -12.370 -5.451 -1.454 1.00 45.06 203 GLU A N 1
ATOM 1592 C CA . GLU A 1 203 ? -12.027 -6.266 -0.295 1.00 45.06 203 GLU A CA 1
ATOM 1593 C C . GLU A 1 203 ? -12.215 -7.686 -0.773 1.00 45.06 203 GLU A C 1
ATOM 1595 O O . GLU A 1 203 ? -13.282 -8.010 -1.296 1.00 45.06 203 GLU A O 1
ATOM 1600 N N . ASP A 1 204 ? -11.190 -8.512 -0.617 1.00 35.00 204 ASP A N 1
ATOM 1601 C CA . ASP A 1 204 ? -11.405 -9.943 -0.650 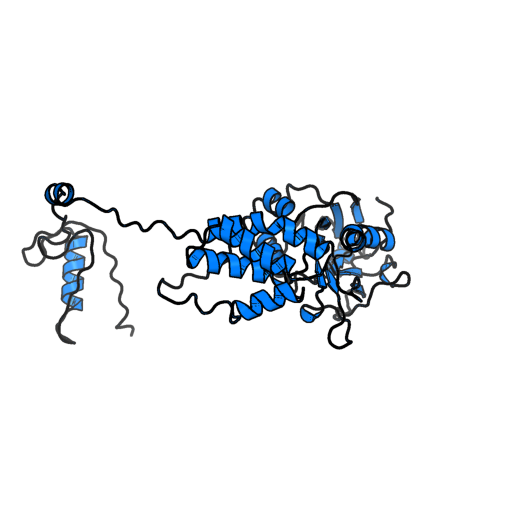1.00 35.00 204 ASP A CA 1
ATOM 1602 C C . ASP A 1 204 ? -12.313 -10.279 0.532 1.00 35.00 204 ASP A C 1
ATOM 1604 O O . ASP A 1 204 ? -11.865 -10.564 1.642 1.00 35.00 204 ASP A O 1
ATOM 1608 N N . ILE A 1 205 ? -13.616 -10.207 0.302 1.00 32.25 205 ILE A N 1
ATOM 1609 C CA . ILE A 1 205 ? -14.576 -10.940 1.097 1.00 32.25 205 ILE A CA 1
ATOM 1610 C C . ILE A 1 205 ? -14.498 -12.360 0.560 1.00 32.25 205 ILE A C 1
ATOM 1612 O O . ILE A 1 205 ? -15.174 -12.694 -0.403 1.00 32.25 205 ILE A O 1
ATOM 1616 N N . ASN A 1 206 ? -13.617 -13.132 1.191 1.00 31.38 206 ASN A N 1
ATOM 1617 C CA . ASN A 1 206 ? -13.683 -14.575 1.363 1.00 31.38 206 ASN A CA 1
ATOM 1618 C C . ASN A 1 206 ? -13.811 -15.458 0.106 1.00 31.38 206 ASN A C 1
ATOM 1620 O O . ASN A 1 206 ? -14.709 -15.350 -0.726 1.00 31.38 206 ASN A O 1
ATOM 1624 N N . GLU A 1 207 ? -12.964 -16.488 0.081 1.00 29.88 207 GLU A N 1
ATOM 1625 C CA . GLU A 1 207 ? -13.377 -17.807 -0.392 1.00 29.88 207 GLU A CA 1
ATOM 1626 C C . GLU A 1 207 ? -14.842 -18.063 -0.017 1.00 29.88 207 GLU A C 1
ATOM 1628 O O . GLU A 1 207 ? -15.231 -17.890 1.137 1.00 29.88 207 GLU A O 1
ATOM 1633 N N . PHE A 1 208 ? -15.643 -18.459 -1.003 1.00 30.56 208 PHE A N 1
ATOM 1634 C CA . PHE A 1 208 ? -17.022 -18.911 -0.851 1.00 30.56 208 PHE A CA 1
ATOM 1635 C C . PHE A 1 208 ? -17.254 -19.665 0.475 1.00 30.56 208 PHE A C 1
ATOM 1637 O O . PHE A 1 208 ? -17.001 -20.865 0.583 1.00 30.56 208 PHE A O 1
ATOM 1644 N N . LYS A 1 209 ? -17.815 -18.974 1.468 1.00 26.20 209 LYS A N 1
ATOM 1645 C CA . LYS A 1 209 ? -18.647 -19.580 2.503 1.00 26.20 209 LYS A CA 1
ATOM 1646 C C . LYS A 1 209 ? -19.987 -18.871 2.493 1.00 26.20 209 LYS A C 1
ATOM 1648 O O . LYS A 1 209 ? -20.080 -17.647 2.465 1.00 26.20 209 LYS A O 1
ATOM 1653 N N . SER A 1 210 ? -21.005 -19.705 2.382 1.00 29.22 210 SER A N 1
ATOM 1654 C CA . SER A 1 210 ? -22.413 -19.386 2.251 1.00 29.22 210 SER A CA 1
ATOM 1655 C C . SER A 1 210 ? -22.902 -18.392 3.299 1.00 29.22 210 SER A C 1
ATOM 1657 O O . SER A 1 210 ? -22.614 -18.520 4.483 1.00 29.22 210 SER A O 1
ATOM 1659 N N . VAL A 1 211 ? -23.684 -17.447 2.784 1.00 37.72 211 VAL A N 1
ATOM 1660 C CA . VAL A 1 211 ? -24.768 -16.687 3.411 1.00 37.72 211 VAL A CA 1
ATOM 1661 C C . VAL A 1 211 ? -25.340 -17.392 4.645 1.00 37.72 211 VAL A C 1
ATOM 1663 O O . VAL A 1 211 ? -25.952 -18.443 4.507 1.00 37.72 211 VAL A O 1
ATOM 1666 N N . ASP A 1 212 ? -25.084 -16.830 5.825 1.00 28.95 212 ASP A N 1
ATOM 1667 C CA . ASP A 1 212 ? -26.083 -16.434 6.828 1.00 28.95 212 ASP A CA 1
ATOM 1668 C C . ASP A 1 212 ? -25.358 -15.899 8.085 1.00 28.95 212 ASP A C 1
ATOM 1670 O O . ASP A 1 212 ? -24.530 -16.569 8.692 1.00 28.95 212 ASP A O 1
ATOM 1674 N N . THR A 1 213 ? -25.681 -14.667 8.496 1.00 34.88 213 THR A N 1
ATOM 1675 C CA . THR A 1 213 ? -25.520 -14.159 9.884 1.00 34.88 213 THR A CA 1
ATOM 1676 C C . THR A 1 213 ? -24.135 -14.139 10.574 1.00 34.88 213 THR A C 1
ATOM 1678 O O . THR A 1 213 ? -24.080 -14.166 11.798 1.00 34.88 213 THR A O 1
ATOM 1681 N N . GLU A 1 214 ? -23.010 -13.965 9.871 1.00 29.39 214 GLU A N 1
ATOM 1682 C CA . GLU A 1 214 ? -21.687 -13.810 10.530 1.00 29.39 214 GLU A CA 1
ATOM 1683 C C . GLU A 1 214 ? -20.829 -12.651 9.984 1.00 29.39 214 GLU A C 1
ATOM 1685 O O . GLU A 1 214 ? -19.710 -12.844 9.519 1.00 29.39 214 GLU A O 1
ATOM 1690 N N . TYR A 1 215 ? -21.315 -11.408 10.077 1.00 34.41 215 TYR A N 1
ATOM 1691 C CA . TYR A 1 215 ? -20.470 -10.211 9.875 1.00 34.41 215 TYR A CA 1
ATOM 1692 C C . TYR A 1 215 ? -20.378 -9.301 11.111 1.00 34.41 215 TYR A C 1
ATOM 1694 O O . TYR A 1 215 ? -20.029 -8.129 11.017 1.00 34.41 215 TYR A O 1
ATOM 1702 N N . GLU A 1 216 ? -20.608 -9.872 12.295 1.00 34.88 216 GLU A N 1
ATOM 1703 C CA . GLU A 1 216 ? -20.235 -9.285 13.593 1.00 34.88 216 GLU A CA 1
ATOM 1704 C C . GLU A 1 216 ? -18.788 -9.623 14.016 1.00 34.88 216 GLU A C 1
ATOM 1706 O O . GLU A 1 216 ? -18.357 -9.246 15.101 1.00 34.88 216 GLU A O 1
ATOM 1711 N N . LYS A 1 217 ? -17.999 -10.325 13.184 1.00 35.28 217 LYS A N 1
ATOM 1712 C CA . LYS A 1 217 ? -16.727 -10.936 13.625 1.00 35.28 217 LYS A CA 1
ATOM 1713 C C . LYS A 1 217 ? -15.476 -10.697 12.767 1.00 35.28 217 LYS A C 1
ATOM 1715 O O . LYS A 1 217 ? -14.535 -11.477 12.871 1.00 35.28 217 LYS A O 1
ATOM 1720 N N . SER A 1 218 ? -15.385 -9.618 11.981 1.00 36.53 218 SER A N 1
ATOM 1721 C CA . SER A 1 218 ? -14.129 -9.309 11.252 1.00 36.53 218 SER A CA 1
ATOM 1722 C C . SER A 1 218 ? -13.480 -7.937 11.508 1.00 36.53 218 SER A C 1
ATOM 1724 O O . SER A 1 218 ? -12.477 -7.613 10.875 1.00 36.53 218 SER A O 1
ATOM 1726 N N . SER A 1 219 ? -13.928 -7.199 12.522 1.00 42.00 219 SER A N 1
ATOM 1727 C CA . SER A 1 219 ? -13.018 -6.408 13.360 1.00 42.00 219 SER A CA 1
ATOM 1728 C C . SER A 1 219 ? -13.462 -6.612 14.807 1.00 42.00 219 SER A C 1
ATOM 1730 O O . SER A 1 219 ? -14.604 -6.323 15.150 1.00 42.00 219 SER A O 1
ATOM 1732 N N . SER A 1 220 ? -12.603 -7.169 15.663 1.00 55.00 220 SER A N 1
ATOM 1733 C CA . SER A 1 220 ? -12.902 -7.371 17.094 1.00 55.00 220 SER A CA 1
ATOM 1734 C C . SER A 1 220 ? -13.078 -6.058 17.868 1.00 55.00 220 SER A C 1
ATOM 1736 O O . SER A 1 220 ? -13.347 -6.075 19.064 1.00 55.00 220 SER A O 1
ATOM 1738 N N . GLU A 1 221 ? -12.875 -4.925 17.200 1.00 70.50 221 GLU A N 1
ATOM 1739 C CA . GLU A 1 221 ? -12.872 -3.589 17.777 1.00 70.50 221 GLU A CA 1
ATOM 1740 C C . GLU A 1 221 ? -14.272 -2.962 17.715 1.00 70.50 221 GLU A C 1
ATOM 1742 O O . GLU A 1 221 ? -14.943 -2.941 16.669 1.00 70.50 221 GLU A O 1
ATOM 1747 N N . SER A 1 222 ? -14.723 -2.464 18.868 1.00 85.88 222 SER A N 1
ATOM 1748 C CA . SER A 1 222 ? -15.968 -1.711 19.015 1.00 85.88 222 SER A CA 1
ATOM 1749 C C . SER A 1 222 ? -15.881 -0.368 18.282 1.00 85.88 222 SER A C 1
ATOM 1751 O O . SER A 1 222 ? -14.792 0.119 17.980 1.00 85.88 222 SER A O 1
ATOM 1753 N N . ASP A 1 223 ? -17.028 0.255 17.992 1.00 89.62 223 ASP A N 1
ATOM 1754 C CA . ASP A 1 223 ? -17.043 1.608 17.406 1.00 89.62 223 ASP A CA 1
ATOM 1755 C C . ASP A 1 223 ? -16.280 2.607 18.290 1.00 89.62 223 ASP A C 1
ATOM 1757 O O . ASP A 1 223 ? -15.607 3.495 17.778 1.00 89.62 223 ASP A O 1
ATOM 1761 N N . GLU A 1 224 ? -16.333 2.423 19.611 1.00 91.75 224 GLU A N 1
ATOM 1762 C CA . GLU A 1 224 ? -15.628 3.241 20.603 1.00 91.75 224 GLU A CA 1
ATOM 1763 C C . GLU A 1 224 ? -14.106 3.171 20.425 1.00 91.75 224 GLU A C 1
ATOM 1765 O O . GLU A 1 224 ? -13.441 4.205 20.455 1.00 91.75 224 GLU A O 1
ATOM 1770 N N . GLU A 1 225 ? -13.554 1.976 20.190 1.00 88.69 225 GLU A N 1
ATOM 1771 C CA . GLU A 1 225 ? -12.116 1.784 19.985 1.00 88.69 225 GLU A CA 1
ATOM 1772 C C . GLU A 1 225 ? -11.657 2.359 18.638 1.00 88.69 225 GLU A C 1
ATOM 1774 O O . GLU A 1 225 ? -10.641 3.051 18.569 1.00 88.69 225 GLU A O 1
ATOM 1779 N N . LEU A 1 226 ? -12.451 2.178 17.580 1.00 88.69 226 LEU A N 1
ATOM 1780 C CA . LEU A 1 226 ? -12.181 2.790 16.275 1.00 88.69 226 LEU A CA 1
ATOM 1781 C C . LEU A 1 226 ? -12.200 4.324 16.365 1.00 88.69 226 LEU A C 1
ATOM 1783 O O . LEU A 1 226 ? -11.322 5.004 15.832 1.00 88.69 226 LEU A O 1
ATOM 1787 N N . ILE A 1 227 ? -13.169 4.884 17.092 1.00 92.56 227 ILE A N 1
ATOM 1788 C CA . ILE A 1 227 ? -13.236 6.319 17.377 1.00 92.56 227 ILE A CA 1
ATOM 1789 C C . ILE A 1 227 ? -12.017 6.760 18.202 1.00 92.56 227 ILE A C 1
ATOM 1791 O O . ILE A 1 227 ? -11.415 7.785 17.881 1.00 92.56 227 ILE A O 1
ATOM 1795 N N . ARG A 1 228 ? -11.597 5.992 19.218 1.00 89.69 228 ARG A N 1
ATOM 1796 C CA . ARG A 1 228 ? -10.397 6.283 20.023 1.00 89.69 228 ARG A CA 1
ATOM 1797 C C . ARG A 1 228 ? -9.139 6.349 19.156 1.00 89.69 228 ARG A C 1
ATOM 1799 O O . ARG A 1 228 ? -8.345 7.275 19.328 1.00 89.69 228 ARG A O 1
ATOM 1806 N N . GLN A 1 229 ? -8.955 5.422 18.218 1.00 85.19 229 GLN A N 1
ATOM 1807 C CA . GLN A 1 229 ? -7.809 5.428 17.299 1.00 85.19 229 GLN A CA 1
ATOM 1808 C C . GLN A 1 229 ? -7.766 6.706 16.446 1.00 85.19 229 GLN A C 1
ATOM 1810 O O . GLN A 1 229 ? -6.707 7.328 16.337 1.00 85.19 229 GLN A O 1
ATOM 1815 N N . ILE A 1 230 ? -8.918 7.158 15.932 1.00 88.62 230 ILE A N 1
ATOM 1816 C CA . ILE A 1 230 ? -9.030 8.427 15.188 1.00 88.62 230 ILE A CA 1
ATOM 1817 C C . ILE A 1 230 ? -8.712 9.621 16.098 1.00 88.62 230 ILE A C 1
ATOM 1819 O O . ILE A 1 230 ? -7.945 10.514 15.728 1.00 88.62 230 ILE A O 1
ATOM 1823 N N . LEU A 1 231 ? -9.286 9.648 17.305 1.00 87.69 231 LEU A N 1
ATOM 1824 C CA . LEU A 1 231 ? -9.115 10.746 18.262 1.00 87.69 231 LEU A CA 1
ATOM 1825 C C . LEU A 1 231 ? -7.681 10.874 18.781 1.00 87.69 231 LEU A C 1
ATOM 1827 O O . LEU A 1 231 ? -7.237 11.979 19.080 1.00 87.69 231 LEU A O 1
ATOM 1831 N N . THR A 1 232 ? -6.968 9.756 18.896 1.00 83.62 232 THR A N 1
ATOM 1832 C CA . THR A 1 232 ? -5.570 9.717 19.347 1.00 83.62 232 THR A CA 1
ATOM 1833 C C . THR A 1 232 ? -4.565 9.902 18.210 1.00 83.62 232 THR A C 1
ATOM 1835 O O . THR A 1 232 ? -3.372 10.035 18.478 1.00 83.62 232 THR A O 1
ATOM 1838 N N . GLY A 1 233 ? -5.023 9.929 16.953 1.00 76.81 233 GLY A N 1
ATOM 1839 C CA . GLY A 1 233 ? -4.157 10.011 15.773 1.00 76.81 233 GLY A CA 1
ATOM 1840 C C . GLY A 1 233 ? -3.316 8.751 15.542 1.00 76.81 233 GLY A C 1
ATOM 1841 O O . GLY A 1 233 ? -2.332 8.780 14.794 1.00 76.81 233 GLY A O 1
ATOM 1842 N N . GLU A 1 234 ? -3.685 7.640 16.183 1.00 76.50 234 GLU A N 1
ATOM 1843 C CA . GLU A 1 234 ? -3.008 6.352 16.056 1.00 76.50 234 GLU A CA 1
ATOM 1844 C C . GLU A 1 234 ? -3.182 5.807 14.634 1.00 76.50 234 GLU A C 1
ATOM 1846 O O . GLU A 1 234 ? -2.198 5.579 13.922 1.00 76.50 234 GLU A O 1
ATOM 1851 N N . SER A 1 235 ? -4.435 5.719 14.184 1.00 76.12 235 SER A N 1
ATOM 1852 C CA . SER A 1 235 ? -4.809 5.348 12.823 1.00 76.12 235 SER A CA 1
ATOM 1853 C C . SER A 1 235 ? -6.028 6.144 12.366 1.00 76.12 235 SER A C 1
ATOM 1855 O O . SER A 1 235 ? -6.950 6.399 13.137 1.00 76.12 235 SER A O 1
ATOM 1857 N N . TYR A 1 236 ? -6.027 6.528 11.091 1.00 81.00 236 TYR A N 1
ATOM 1858 C CA . TYR A 1 236 ? -7.145 7.223 10.458 1.00 81.00 236 TYR A CA 1
ATOM 1859 C C . TYR A 1 236 ? -7.863 6.331 9.444 1.00 81.00 236 TYR A C 1
ATOM 1861 O O . TYR A 1 236 ? -9.086 6.308 9.403 1.00 81.00 236 TYR A O 1
ATOM 1869 N N . HIS A 1 237 ? -7.121 5.602 8.609 1.00 74.25 237 HIS A N 1
ATOM 1870 C CA . HIS A 1 237 ? -7.681 4.971 7.418 1.00 74.25 237 HIS A CA 1
ATOM 1871 C C . HIS A 1 237 ? -8.632 3.806 7.731 1.00 74.25 237 HIS A C 1
ATOM 1873 O O . HIS A 1 237 ? -9.813 3.890 7.388 1.00 74.25 237 HIS A O 1
ATOM 1879 N N . ASP A 1 238 ? -8.143 2.748 8.386 1.00 74.12 238 ASP A N 1
ATOM 1880 C CA . ASP A 1 238 ? -8.961 1.573 8.710 1.00 74.12 238 ASP A CA 1
ATOM 1881 C C . ASP A 1 238 ? -10.204 1.940 9.566 1.00 74.12 238 ASP A C 1
ATOM 1883 O O . ASP A 1 238 ? -11.316 1.570 9.170 1.00 74.12 238 ASP A O 1
ATOM 1887 N N . PRO A 1 239 ? -10.096 2.735 10.656 1.00 84.81 239 PRO A N 1
ATOM 1888 C CA . PRO A 1 239 ? -11.261 3.155 11.438 1.00 84.81 239 PRO A CA 1
ATOM 1889 C C . PRO A 1 239 ? -12.325 3.914 10.643 1.00 84.81 239 PRO A C 1
ATOM 1891 O O . PRO A 1 239 ? -13.516 3.627 10.781 1.00 84.81 239 PRO A O 1
ATOM 1894 N N . LEU A 1 240 ? -11.920 4.856 9.781 1.00 85.75 240 LEU A N 1
ATOM 1895 C CA . LEU A 1 240 ? -12.855 5.626 8.958 1.00 85.75 240 LEU A CA 1
ATOM 1896 C C . LEU A 1 240 ? -13.620 4.721 7.983 1.00 85.75 240 LEU A C 1
ATOM 1898 O O . LEU A 1 240 ? -14.830 4.889 7.825 1.00 85.75 240 LEU A O 1
ATOM 1902 N N . LEU A 1 241 ? -12.955 3.743 7.360 1.00 81.94 241 LEU A N 1
ATOM 1903 C CA . LEU A 1 241 ? -13.609 2.799 6.448 1.00 81.94 241 LEU A CA 1
ATOM 1904 C C . LEU A 1 241 ? -14.580 1.863 7.173 1.00 81.94 241 LEU A C 1
ATOM 1906 O O . LEU A 1 241 ? -15.719 1.702 6.728 1.00 81.94 241 LEU A O 1
ATOM 1910 N N . VAL A 1 242 ? -14.159 1.276 8.296 1.00 82.25 242 VAL A N 1
ATOM 1911 C CA . VAL A 1 242 ? -14.996 0.337 9.060 1.00 82.25 242 VAL A CA 1
ATOM 1912 C C . VAL A 1 242 ? -16.232 1.042 9.613 1.00 82.25 242 VAL A C 1
ATOM 1914 O O . VAL A 1 242 ? -17.344 0.532 9.471 1.00 82.25 242 VAL A O 1
ATOM 1917 N N . LEU A 1 243 ? -16.070 2.239 10.184 1.00 89.00 243 LEU A N 1
ATOM 1918 C CA . LEU A 1 243 ? -17.203 3.033 10.659 1.00 89.00 243 LEU A CA 1
ATOM 1919 C C . LEU A 1 243 ? -18.128 3.437 9.506 1.00 89.00 243 LEU A C 1
ATOM 1921 O O . LEU A 1 243 ? -19.343 3.366 9.666 1.00 89.00 243 LEU A O 1
ATOM 1925 N N . SER A 1 244 ? -17.585 3.777 8.330 1.00 88.56 244 SER A N 1
ATOM 1926 C CA . SER A 1 244 ? -18.400 4.076 7.143 1.00 88.56 244 SER A CA 1
ATOM 1927 C C . SER A 1 244 ? -19.290 2.896 6.751 1.00 88.56 244 SER A C 1
ATOM 1929 O O . SER A 1 244 ? -20.489 3.074 6.541 1.00 88.56 244 SER A O 1
ATOM 1931 N N . ALA A 1 245 ? -18.727 1.685 6.705 1.00 82.94 245 ALA A N 1
ATOM 1932 C CA . ALA A 1 245 ? -19.463 0.461 6.396 1.00 82.94 245 ALA A CA 1
ATOM 1933 C C . ALA A 1 245 ? -20.541 0.153 7.450 1.00 82.94 245 ALA A C 1
ATOM 1935 O O . ALA A 1 245 ? -21.681 -0.166 7.112 1.00 82.94 245 ALA A O 1
ATOM 1936 N N . ARG A 1 246 ? -20.206 0.293 8.740 1.00 86.62 246 ARG A N 1
ATOM 1937 C CA . ARG A 1 246 ? -21.149 0.078 9.851 1.00 86.62 246 ARG A CA 1
ATOM 1938 C C . ARG A 1 246 ? -22.282 1.103 9.854 1.00 86.62 246 ARG A C 1
ATOM 1940 O O . ARG A 1 246 ? -23.425 0.764 10.136 1.00 86.62 246 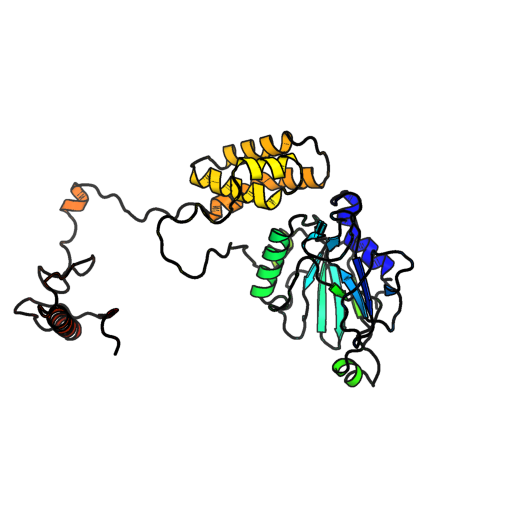ARG A O 1
ATOM 1947 N N . TYR A 1 247 ? -21.990 2.363 9.552 1.00 90.12 247 TYR A N 1
ATOM 1948 C CA . TYR A 1 247 ? -23.007 3.413 9.501 1.00 90.12 247 TYR A CA 1
ATOM 1949 C C . TYR A 1 247 ? -23.948 3.197 8.317 1.00 90.12 247 TYR A C 1
ATOM 1951 O O . TYR A 1 247 ? -25.166 3.296 8.472 1.00 90.12 247 TYR A O 1
ATOM 1959 N N . GLN A 1 248 ? -23.399 2.789 7.175 1.00 84.25 248 GLN A N 1
ATOM 1960 C CA . GLN A 1 248 ? -24.172 2.418 5.999 1.00 84.25 248 GLN A CA 1
ATOM 1961 C C . GLN A 1 248 ? -25.101 1.222 6.261 1.00 84.25 248 GLN A C 1
ATOM 1963 O O . GLN A 1 248 ? -26.288 1.295 5.939 1.00 84.25 248 GLN A O 1
ATOM 1968 N N . SER A 1 249 ? -24.615 0.158 6.910 1.00 78.88 249 SER A N 1
ATOM 1969 C CA . SER A 1 249 ? -25.441 -1.015 7.239 1.00 78.88 249 SER A CA 1
ATOM 1970 C C . SER A 1 249 ? -26.556 -0.706 8.246 1.00 78.88 249 SER A C 1
ATOM 1972 O O . SER A 1 249 ? -27.610 -1.341 8.220 1.00 78.88 249 SER A O 1
ATOM 1974 N N . ARG A 1 250 ? -26.364 0.319 9.086 1.00 85.31 250 ARG A N 1
ATOM 1975 C CA . ARG A 1 250 ? -27.373 0.866 10.010 1.00 85.31 250 ARG A CA 1
ATOM 1976 C C . ARG A 1 250 ? -28.323 1.880 9.355 1.00 85.31 250 ARG A C 1
ATOM 1978 O O . ARG A 1 250 ? -29.147 2.472 10.046 1.00 85.31 250 ARG A O 1
ATOM 1985 N N . GLY A 1 251 ? -28.228 2.089 8.040 1.00 83.38 251 GLY A N 1
ATOM 1986 C CA . GLY A 1 251 ? -29.111 2.982 7.286 1.00 83.38 251 GLY A CA 1
ATOM 1987 C C . GLY A 1 251 ? -28.801 4.472 7.450 1.00 83.38 251 GLY A C 1
ATOM 1988 O O . GLY A 1 251 ? -29.625 5.313 7.088 1.00 83.38 251 GLY A O 1
ATOM 1989 N N . ILE A 1 252 ? -27.630 4.825 7.986 1.00 90.31 252 ILE A N 1
ATOM 1990 C CA . ILE A 1 252 ? -27.181 6.217 8.050 1.00 90.31 252 ILE A CA 1
ATOM 1991 C C . ILE A 1 252 ? -26.801 6.656 6.632 1.00 90.31 252 ILE A C 1
ATOM 1993 O O . ILE A 1 252 ? -26.091 5.952 5.917 1.00 90.31 252 ILE A O 1
ATOM 1997 N N . SER A 1 253 ? -27.282 7.825 6.207 1.00 92.44 253 SER A N 1
ATOM 1998 C CA . SER A 1 253 ? -26.991 8.356 4.870 1.00 92.44 253 SER A CA 1
ATOM 1999 C C . SER A 1 253 ? -25.497 8.662 4.673 1.00 92.44 253 SER A C 1
ATOM 2001 O O . SER A 1 253 ? -24.777 8.931 5.639 1.00 92.44 253 SER A O 1
ATOM 2003 N N . GLU A 1 254 ? -25.035 8.678 3.414 1.00 91.69 254 GLU A N 1
ATOM 2004 C CA . GLU A 1 254 ? -23.650 9.043 3.051 1.00 91.69 254 GLU A CA 1
ATOM 2005 C C . GLU A 1 254 ? -23.291 10.407 3.645 1.00 91.69 254 GLU A C 1
ATOM 2007 O O . GLU A 1 254 ? -22.281 10.552 4.330 1.00 91.69 254 GLU A O 1
ATOM 2012 N N . ARG A 1 255 ? -24.180 11.392 3.467 1.00 94.44 255 ARG A N 1
ATOM 2013 C CA . ARG A 1 255 ? -24.005 12.747 3.993 1.00 94.44 255 ARG A CA 1
ATOM 2014 C C . ARG A 1 255 ? -23.816 12.759 5.511 1.00 94.44 255 ARG A C 1
ATOM 2016 O O . ARG A 1 255 ? -22.843 13.333 5.990 1.00 94.44 255 ARG A O 1
ATOM 2023 N N . ASN A 1 256 ? -24.707 12.108 6.259 1.00 94.62 256 ASN A N 1
ATOM 2024 C CA . ASN A 1 256 ? -24.631 12.102 7.722 1.00 94.62 256 ASN A CA 1
ATOM 2025 C C . ASN A 1 256 ? -23.402 11.327 8.219 1.00 94.62 256 ASN A C 1
ATOM 2027 O O . ASN A 1 256 ? -22.816 11.691 9.234 1.00 94.62 256 ASN A O 1
ATOM 2031 N N . THR A 1 257 ? -22.981 10.289 7.492 1.00 95.25 257 THR A N 1
ATOM 2032 C CA . THR A 1 257 ? -21.752 9.542 7.794 1.00 95.25 257 THR A CA 1
ATOM 2033 C C . THR A 1 257 ? -20.517 10.419 7.615 1.00 95.25 257 THR A C 1
ATOM 2035 O O . THR A 1 257 ? -19.671 10.465 8.506 1.00 95.25 257 THR A O 1
ATOM 2038 N N . ILE A 1 258 ? -20.433 11.168 6.510 1.00 95.56 258 ILE A N 1
ATOM 2039 C CA . ILE A 1 258 ? -19.349 12.131 6.268 1.00 95.56 258 ILE A CA 1
ATOM 2040 C C . ILE A 1 258 ? -19.305 13.172 7.388 1.00 95.56 258 ILE A C 1
ATOM 2042 O O . ILE A 1 258 ? -18.246 13.385 7.974 1.00 95.56 258 ILE A O 1
ATOM 2046 N N . GLU A 1 259 ? -20.445 13.789 7.710 1.00 96.44 259 GLU A N 1
ATOM 2047 C CA . GLU A 1 259 ? -20.538 14.818 8.752 1.00 96.44 259 GLU A CA 1
ATOM 2048 C C . GLU A 1 259 ? -20.122 14.267 10.130 1.00 96.44 259 GLU A C 1
ATOM 2050 O O . GLU A 1 259 ? -19.342 14.908 10.840 1.00 96.44 259 GLU A O 1
ATOM 2055 N N . ALA A 1 260 ? -20.557 13.053 10.485 1.00 94.69 260 ALA A N 1
ATOM 2056 C CA . ALA A 1 260 ? -20.195 12.403 11.742 1.00 94.69 260 ALA A CA 1
ATOM 2057 C C . ALA A 1 260 ? -18.692 12.096 11.831 1.00 94.69 260 ALA A C 1
ATOM 2059 O O . ALA A 1 260 ? -18.048 12.453 12.819 1.00 94.69 260 ALA A O 1
ATOM 2060 N N . LEU A 1 261 ? -18.108 11.479 10.798 1.00 94.44 261 LEU A N 1
ATOM 2061 C CA . LEU A 1 261 ? -16.683 11.132 10.782 1.00 94.44 261 LEU A CA 1
ATOM 2062 C C . LEU A 1 261 ? -15.784 12.374 10.737 1.00 94.44 261 LEU A C 1
ATOM 2064 O O . LEU A 1 261 ? -14.766 12.425 11.427 1.00 94.44 261 LEU A O 1
ATOM 2068 N N . GLN A 1 262 ? -16.181 13.412 9.996 1.00 94.25 262 GLN A N 1
ATOM 2069 C CA . GLN A 1 262 ? -15.514 14.715 10.041 1.00 94.25 262 GLN A CA 1
ATOM 2070 C C . GLN A 1 262 ? -15.609 15.357 11.431 1.00 94.25 262 GLN A C 1
ATOM 2072 O O . GLN A 1 262 ? -14.648 15.984 11.877 1.00 94.25 262 GLN A O 1
ATOM 2077 N N . GLY A 1 263 ? -16.739 15.197 12.126 1.00 93.12 263 GLY A N 1
ATOM 2078 C CA . GLY A 1 263 ? -16.920 15.639 13.509 1.00 93.12 263 GLY A CA 1
ATOM 2079 C C . GLY A 1 263 ? -15.966 14.939 14.479 1.00 93.12 263 GLY A C 1
ATOM 2080 O O . GLY A 1 263 ? -15.264 15.613 15.232 1.00 93.12 263 GLY A O 1
ATOM 2081 N N . VAL A 1 264 ? -15.871 13.606 14.402 1.00 92.56 264 VAL A N 1
ATOM 2082 C CA . VAL A 1 264 ? -14.914 12.809 15.194 1.00 92.56 264 VAL A CA 1
ATOM 2083 C C . VAL A 1 264 ? -13.480 13.260 14.914 1.00 92.56 264 VAL A C 1
ATOM 2085 O O . VAL A 1 264 ? -12.723 13.530 15.842 1.00 92.56 264 VAL A O 1
ATOM 2088 N N . MET A 1 265 ? -13.115 13.429 13.642 1.00 90.25 265 MET A N 1
ATOM 2089 C CA . MET A 1 265 ? -11.786 13.911 13.264 1.00 90.25 265 MET A CA 1
ATOM 2090 C C . MET A 1 265 ? -11.487 15.316 13.793 1.00 90.25 265 MET A C 1
ATOM 2092 O O . MET A 1 265 ? -10.378 15.558 14.247 1.00 90.25 265 MET A O 1
ATOM 2096 N N . LYS A 1 266 ? -12.452 16.243 13.775 1.00 90.81 266 LYS A N 1
ATOM 2097 C CA . LYS A 1 266 ? -12.287 17.604 14.326 1.00 90.81 266 LYS A CA 1
ATOM 2098 C C . LYS A 1 266 ? -12.105 17.638 15.840 1.00 90.81 266 LYS A C 1
ATOM 2100 O O . LYS A 1 266 ? -11.532 18.597 16.352 1.00 90.81 266 LYS A O 1
ATOM 2105 N N . ALA A 1 267 ? -12.616 16.639 16.556 1.00 87.19 267 ALA A N 1
ATOM 2106 C CA . ALA A 1 267 ? -12.403 16.528 17.994 1.00 87.19 267 ALA A CA 1
ATOM 2107 C C . ALA A 1 267 ? -10.942 16.170 18.331 1.00 87.19 267 ALA A C 1
ATOM 2109 O O . ALA A 1 267 ? -10.461 16.510 19.415 1.00 87.19 267 ALA A O 1
ATOM 2110 N N . ASN A 1 268 ? -10.211 15.570 17.385 1.00 82.69 268 ASN A N 1
ATOM 2111 C CA . ASN A 1 268 ? -8.760 15.489 17.443 1.00 82.69 268 ASN A CA 1
ATOM 2112 C C . ASN A 1 268 ? -8.159 16.887 17.170 1.00 82.69 268 ASN A C 1
ATOM 2114 O O . ASN A 1 268 ? -8.369 17.477 16.113 1.00 82.69 268 ASN A O 1
ATOM 2118 N N . LYS A 1 269 ? -7.408 17.431 18.138 1.00 70.62 269 LYS A N 1
ATOM 2119 C CA . LYS A 1 269 ? -6.773 18.764 18.052 1.00 70.62 269 LYS A CA 1
ATOM 2120 C C . LYS A 1 269 ? -5.499 18.785 17.193 1.00 70.62 269 LYS A C 1
ATOM 2122 O O . LYS A 1 269 ? -4.801 19.800 17.153 1.00 70.62 269 LYS A O 1
ATOM 2127 N N . GLU A 1 270 ? -5.149 17.673 16.559 1.00 71.12 270 GLU A N 1
ATOM 2128 C CA . GLU A 1 270 ? -3.962 17.547 15.727 1.00 71.12 270 GLU A CA 1
ATOM 2129 C C . GLU A 1 270 ? -4.117 18.338 14.413 1.00 71.12 270 GLU A C 1
ATOM 2131 O O . GLU A 1 270 ? -5.091 18.194 13.686 1.00 71.12 270 GLU A O 1
ATOM 2136 N N . ASN A 1 271 ? -3.139 19.191 14.092 1.00 68.56 271 ASN A N 1
ATOM 2137 C CA . ASN A 1 271 ? -3.119 20.000 12.863 1.00 68.56 271 ASN A CA 1
ATOM 2138 C C . ASN A 1 271 ? -1.941 19.610 11.954 1.00 68.56 271 ASN A C 1
ATOM 2140 O O . ASN A 1 271 ? -1.267 20.458 11.361 1.00 68.56 271 ASN A O 1
ATOM 2144 N N . THR A 1 272 ? -1.629 18.316 11.910 1.00 81.25 272 THR A N 1
ATOM 2145 C CA . THR A 1 272 ? -0.613 17.768 11.008 1.00 81.25 272 THR A CA 1
ATOM 2146 C C . THR A 1 272 ? -1.154 17.721 9.580 1.00 81.25 272 THR A C 1
ATOM 2148 O O . THR A 1 272 ? -2.363 17.635 9.363 1.00 81.25 272 THR A O 1
ATOM 2151 N N . GLU A 1 273 ? -0.281 17.753 8.568 1.00 76.75 273 GLU A N 1
ATOM 2152 C CA . GLU A 1 273 ? -0.751 17.537 7.188 1.00 76.75 273 GLU A CA 1
ATOM 2153 C C . GLU A 1 273 ? -1.338 16.136 7.013 1.00 76.75 273 GLU A C 1
ATOM 2155 O O . GLU A 1 273 ? -2.224 15.944 6.187 1.00 76.75 273 GLU A O 1
ATOM 2160 N N . ARG A 1 274 ? -0.905 15.181 7.849 1.00 78.12 274 ARG A N 1
ATOM 2161 C CA . ARG A 1 274 ? -1.521 13.859 7.976 1.00 78.12 274 ARG A CA 1
ATOM 2162 C C . ARG A 1 274 ? -3.009 13.959 8.290 1.00 78.12 274 ARG A C 1
ATOM 2164 O O . ARG A 1 274 ? -3.822 13.437 7.530 1.00 78.12 274 ARG A O 1
ATOM 2171 N N . TRP A 1 275 ? -3.361 14.693 9.343 1.00 86.06 275 TRP A N 1
ATOM 2172 C CA . TRP A 1 275 ? -4.754 14.952 9.697 1.00 86.06 275 TRP A CA 1
ATOM 2173 C C . TRP A 1 275 ? -5.506 15.686 8.575 1.00 86.06 275 TRP A C 1
ATOM 2175 O O . TRP A 1 275 ? -6.585 15.250 8.175 1.00 86.06 275 TRP A O 1
ATOM 2185 N N . LYS A 1 276 ? -4.928 16.756 8.005 1.00 85.75 276 LYS A N 1
ATOM 2186 C CA . LYS A 1 276 ? -5.588 17.572 6.962 1.00 85.75 276 LYS A CA 1
ATOM 2187 C C . LYS A 1 276 ? -5.895 16.772 5.702 1.00 85.75 276 LYS A C 1
ATOM 2189 O O . LYS A 1 276 ? -6.994 16.873 5.162 1.00 85.75 276 LYS A O 1
ATOM 2194 N N . SER A 1 277 ? -4.927 15.979 5.248 1.00 80.38 277 SER A N 1
ATOM 2195 C CA . SER A 1 277 ? -5.075 15.110 4.085 1.00 80.38 277 SER A CA 1
ATOM 2196 C C . SER A 1 277 ? -6.179 14.079 4.317 1.00 80.38 277 SER A C 1
ATOM 2198 O O . SER A 1 277 ? -7.086 13.966 3.494 1.00 80.38 277 SER A O 1
ATOM 2200 N N . ARG A 1 278 ? -6.179 13.403 5.475 1.00 85.00 278 ARG A N 1
ATOM 2201 C CA . ARG A 1 278 ? -7.232 12.441 5.825 1.00 85.00 278 ARG A CA 1
ATOM 2202 C C . ARG A 1 278 ? -8.599 13.102 5.945 1.00 85.00 278 ARG A C 1
ATOM 2204 O O . ARG A 1 278 ? -9.563 12.558 5.427 1.00 85.00 278 ARG A O 1
ATOM 2211 N N . TYR A 1 279 ? -8.685 14.294 6.533 1.00 88.81 279 TYR A N 1
ATOM 2212 C CA . TYR A 1 279 ? -9.937 15.041 6.658 1.00 88.81 279 TYR A CA 1
ATOM 2213 C C . TYR A 1 279 ? -10.546 15.380 5.295 1.00 88.81 279 TYR A C 1
ATOM 2215 O O . TYR A 1 279 ? -11.754 15.225 5.096 1.00 88.81 279 TYR A O 1
ATOM 2223 N N . ALA A 1 280 ? -9.707 15.812 4.351 1.00 85.56 280 ALA A N 1
ATOM 2224 C CA . ALA A 1 280 ? -10.124 16.107 2.986 1.00 85.56 280 ALA A CA 1
ATOM 2225 C C . ALA A 1 280 ? -10.565 14.850 2.213 1.00 85.56 280 ALA A C 1
ATOM 2227 O O . ALA A 1 280 ? -11.444 14.947 1.360 1.00 85.56 280 ALA A O 1
ATOM 2228 N N . ASP A 1 281 ? -9.998 13.681 2.528 1.00 81.69 281 ASP A N 1
ATOM 2229 C CA . ASP A 1 281 ? -10.290 12.408 1.854 1.00 81.69 281 ASP A CA 1
ATOM 2230 C C . ASP A 1 281 ? -11.574 11.711 2.350 1.00 81.69 281 ASP A C 1
ATOM 2232 O O . ASP A 1 281 ? -12.137 10.881 1.634 1.00 81.69 281 ASP A O 1
ATOM 2236 N N . ILE A 1 282 ? -12.089 12.065 3.540 1.00 89.12 282 ILE A N 1
ATOM 2237 C CA . ILE A 1 282 ? -13.279 11.427 4.144 1.00 89.12 282 ILE A CA 1
ATOM 2238 C C . ILE A 1 282 ? -14.455 11.305 3.163 1.00 89.12 282 ILE A C 1
ATOM 2240 O O . ILE A 1 282 ? -14.959 10.193 3.017 1.00 89.12 282 ILE A O 1
ATOM 2244 N N . PRO A 1 283 ? -14.903 12.363 2.451 1.00 87.19 283 PRO A N 1
ATOM 2245 C CA . PRO A 1 283 ? -16.046 12.249 1.544 1.00 87.19 283 PRO A CA 1
ATOM 2246 C C . PRO A 1 283 ? -15.881 11.155 0.486 1.00 87.19 283 PRO A C 1
ATOM 2248 O O . PRO A 1 283 ? -16.816 10.403 0.214 1.00 87.19 283 PRO A O 1
ATOM 2251 N N . ARG A 1 284 ? -14.678 11.033 -0.083 1.00 80.38 284 ARG A N 1
ATOM 2252 C CA . ARG A 1 284 ? -14.368 10.002 -1.074 1.00 80.38 284 ARG A CA 1
ATOM 2253 C C . ARG A 1 284 ? -14.335 8.618 -0.427 1.00 80.38 284 ARG A C 1
ATOM 2255 O O . ARG A 1 284 ? -14.934 7.693 -0.968 1.00 80.38 284 ARG A O 1
ATOM 2262 N N . ALA A 1 285 ? -13.679 8.476 0.727 1.00 74.50 285 ALA A N 1
ATOM 2263 C CA . ALA A 1 285 ? -13.589 7.208 1.451 1.00 74.50 285 ALA A CA 1
ATOM 2264 C C . ALA A 1 285 ? -14.976 6.661 1.840 1.00 74.50 285 ALA A C 1
ATOM 2266 O O . ALA A 1 285 ? -15.259 5.485 1.596 1.00 74.50 285 ALA A O 1
ATOM 2267 N N . VAL A 1 286 ? -15.865 7.523 2.356 1.00 85.81 286 VAL A N 1
ATOM 2268 C CA . VAL A 1 286 ? -17.254 7.152 2.671 1.00 85.81 286 VAL A CA 1
ATOM 2269 C C . VAL A 1 286 ? -17.982 6.700 1.410 1.00 85.81 286 VAL A C 1
ATOM 2271 O O . VAL A 1 286 ? -18.563 5.620 1.408 1.00 85.81 286 VAL A O 1
ATOM 2274 N N . ARG A 1 287 ? -17.922 7.473 0.320 1.00 81.62 287 ARG A N 1
ATOM 2275 C CA . ARG A 1 287 ? -18.591 7.114 -0.938 1.00 81.62 287 ARG A CA 1
ATOM 2276 C C . ARG A 1 287 ? -18.150 5.752 -1.465 1.00 81.62 287 ARG A C 1
ATOM 2278 O O . ARG A 1 287 ? -18.985 4.947 -1.872 1.00 81.62 287 ARG A O 1
ATOM 2285 N N . THR A 1 288 ? -16.848 5.478 -1.440 1.00 73.12 288 THR A N 1
ATOM 2286 C CA . THR A 1 288 ? -16.298 4.184 -1.859 1.00 73.12 288 THR A CA 1
ATOM 2287 C C . THR A 1 288 ? -16.853 3.048 -1.006 1.00 73.12 288 THR A C 1
ATOM 2289 O O . THR A 1 288 ? -17.309 2.046 -1.556 1.00 73.12 288 THR A O 1
ATOM 2292 N N . ALA A 1 289 ? -16.881 3.209 0.321 1.00 71.38 289 ALA A N 1
ATOM 2293 C CA . ALA A 1 289 ? -17.483 2.225 1.217 1.00 71.38 289 ALA A CA 1
ATOM 2294 C C . ALA A 1 289 ? -18.983 2.046 0.920 1.00 71.38 289 ALA A C 1
ATOM 2296 O O . ALA A 1 289 ? -19.453 0.924 0.761 1.00 71.38 289 ALA A O 1
ATOM 2297 N N . PHE A 1 290 ? -19.732 3.135 0.751 1.00 80.81 290 PHE A N 1
ATOM 2298 C CA . PHE A 1 290 ? -21.163 3.089 0.451 1.00 80.81 290 PHE A CA 1
ATOM 2299 C C . PHE A 1 290 ? -21.468 2.355 -0.853 1.00 80.81 290 PHE A C 1
ATOM 2301 O O . PHE A 1 290 ? -22.364 1.519 -0.871 1.00 80.81 290 PHE A O 1
ATOM 2308 N N . ASN A 1 291 ? -20.706 2.610 -1.917 1.00 74.69 291 ASN A N 1
ATOM 2309 C CA . ASN A 1 291 ? -20.869 1.915 -3.195 1.00 74.69 291 ASN A CA 1
ATOM 2310 C C . ASN A 1 291 ? -20.532 0.426 -3.091 1.00 74.69 291 ASN A C 1
ATOM 2312 O O . ASN A 1 291 ? -21.188 -0.412 -3.704 1.00 74.69 291 ASN A O 1
ATOM 2316 N N . LYS A 1 292 ? -19.509 0.095 -2.303 1.00 65.50 292 LYS A N 1
ATOM 2317 C CA . LYS A 1 292 ? -19.031 -1.274 -2.115 1.00 65.50 292 LYS A CA 1
ATOM 2318 C C . LYS A 1 292 ? -19.976 -2.126 -1.273 1.00 65.50 292 LYS A C 1
ATOM 2320 O O . LYS A 1 292 ? -20.173 -3.298 -1.579 1.00 65.50 292 LYS A O 1
ATOM 2325 N N . TYR A 1 293 ? -20.549 -1.540 -0.225 1.00 64.62 293 TYR A N 1
ATOM 2326 C CA . TYR A 1 293 ? -21.439 -2.228 0.709 1.00 64.62 293 TYR A CA 1
ATOM 2327 C C . TYR A 1 293 ? -22.917 -1.943 0.460 1.00 64.62 293 TYR A C 1
ATOM 2329 O O . TYR A 1 293 ? -23.757 -2.419 1.225 1.00 64.62 293 TYR A O 1
ATOM 2337 N N . ALA A 1 294 ? -23.265 -1.179 -0.585 1.00 62.41 294 ALA A N 1
ATOM 2338 C CA . ALA A 1 294 ? -24.643 -1.006 -1.033 1.00 62.41 294 ALA A CA 1
ATOM 2339 C C . ALA A 1 294 ? -25.297 -2.387 -1.098 1.00 62.41 294 ALA A C 1
ATOM 2341 O O . ALA A 1 294 ? -24.855 -3.260 -1.848 1.00 62.41 294 ALA A O 1
ATOM 2342 N N . ALA A 1 295 ? -26.294 -2.611 -0.235 1.00 55.28 295 ALA A N 1
ATOM 2343 C CA . ALA A 1 295 ? -26.954 -3.900 -0.145 1.00 55.28 295 ALA A CA 1
ATOM 2344 C C . ALA A 1 295 ? -27.420 -4.295 -1.549 1.00 55.28 295 ALA A C 1
ATOM 2346 O O . ALA A 1 295 ? -28.077 -3.495 -2.222 1.00 55.28 295 ALA A O 1
ATOM 2347 N N . LYS A 1 296 ? -27.070 -5.512 -1.997 1.00 52.62 296 LYS A N 1
ATOM 2348 C CA . LYS A 1 296 ? -27.609 -6.054 -3.249 1.00 52.62 296 LYS A CA 1
ATOM 2349 C C . LYS A 1 296 ? -29.128 -5.844 -3.230 1.00 52.62 296 LYS A C 1
ATOM 2351 O O . LYS A 1 296 ? -29.743 -6.159 -2.202 1.00 52.62 296 LYS A O 1
ATOM 2356 N N . PRO A 1 297 ? -29.732 -5.292 -4.299 1.00 51.38 297 PRO A N 1
ATOM 2357 C CA . PRO A 1 297 ? -31.174 -5.114 -4.341 1.00 51.38 297 PRO A CA 1
ATOM 2358 C C . PRO A 1 297 ? -31.824 -6.458 -4.016 1.00 51.38 297 PRO A C 1
ATOM 2360 O O . PRO A 1 297 ? -31.426 -7.497 -4.539 1.00 51.38 297 PRO A O 1
ATOM 2363 N N . ARG A 1 298 ? -32.765 -6.460 -3.068 1.00 53.00 298 ARG A N 1
ATOM 2364 C CA . ARG A 1 298 ? -33.502 -7.678 -2.732 1.00 53.00 298 ARG A CA 1
ATOM 2365 C C . ARG A 1 298 ? -34.315 -8.053 -3.970 1.00 53.00 298 ARG A C 1
ATOM 2367 O O . ARG A 1 298 ? -35.258 -7.343 -4.300 1.00 53.00 298 ARG A O 1
ATOM 2374 N N . ASP A 1 299 ? -33.962 -9.159 -4.623 1.00 55.28 299 ASP A N 1
ATOM 2375 C CA . ASP A 1 299 ? -34.557 -9.657 -5.880 1.00 55.28 299 ASP A CA 1
ATOM 2376 C C . ASP A 1 299 ? -36.048 -10.062 -5.781 1.00 55.28 299 ASP A C 1
ATOM 2378 O O . ASP A 1 299 ? -36.608 -10.680 -6.689 1.00 55.28 299 ASP A O 1
ATOM 2382 N N . PHE A 1 300 ? -36.738 -9.727 -4.691 1.00 64.62 300 PHE A N 1
ATOM 2383 C CA . PHE A 1 300 ? -38.158 -10.014 -4.550 1.00 64.62 300 PHE A CA 1
ATOM 2384 C C . PHE A 1 300 ? -38.981 -8.933 -5.246 1.00 64.62 300 PHE A C 1
ATOM 2386 O O . PHE A 1 300 ? -39.213 -7.847 -4.714 1.00 64.62 300 PHE A O 1
ATOM 2393 N N . LYS A 1 301 ? -39.457 -9.258 -6.450 1.00 72.75 301 LYS A N 1
ATOM 2394 C CA . LYS A 1 301 ? -40.471 -8.460 -7.135 1.00 72.75 301 LYS A CA 1
ATOM 2395 C C . LYS A 1 301 ? -41.790 -8.567 -6.366 1.00 72.75 301 LYS A C 1
ATOM 2397 O O . LYS A 1 301 ? -42.407 -9.630 -6.338 1.00 72.75 301 LYS A O 1
ATOM 2402 N N . PHE A 1 302 ? -42.235 -7.463 -5.777 1.00 79.12 302 PHE A N 1
ATOM 2403 C CA . PHE A 1 302 ? -43.606 -7.352 -5.290 1.00 79.12 302 PHE A CA 1
ATOM 2404 C C . PHE A 1 302 ? -44.557 -7.376 -6.488 1.00 79.12 302 PHE A C 1
ATOM 2406 O O . PHE A 1 302 ? -44.358 -6.644 -7.457 1.00 79.12 302 PHE A O 1
ATOM 2413 N N . VAL A 1 303 ? -45.569 -8.236 -6.420 1.00 85.25 303 VAL A N 1
ATOM 2414 C CA . VAL A 1 303 ? -46.648 -8.319 -7.409 1.00 85.25 303 VAL A CA 1
ATOM 2415 C C . VAL A 1 303 ? -47.975 -8.078 -6.710 1.00 85.25 303 VAL A C 1
ATOM 2417 O O . VAL A 1 303 ? -48.153 -8.441 -5.545 1.00 85.25 303 VAL A O 1
ATOM 2420 N N . THR A 1 304 ? -48.906 -7.439 -7.407 1.00 89.00 304 THR A N 1
ATOM 2421 C CA . THR A 1 304 ? -50.255 -7.212 -6.877 1.00 89.00 304 THR A CA 1
ATOM 2422 C C . THR A 1 304 ? -51.074 -8.505 -6.894 1.00 89.00 304 THR A C 1
ATOM 2424 O O . THR A 1 304 ? -50.780 -9.434 -7.647 1.00 89.00 304 THR A O 1
ATOM 2427 N N . LEU A 1 305 ? -52.154 -8.566 -6.105 1.00 86.38 305 LEU A N 1
ATOM 2428 C CA . LEU A 1 305 ? -53.082 -9.706 -6.139 1.00 86.38 305 LEU A CA 1
ATOM 2429 C C . LEU A 1 305 ? -53.661 -9.929 -7.548 1.00 86.38 305 LEU A C 1
ATOM 2431 O O . LEU A 1 305 ? -53.825 -11.069 -7.971 1.00 86.38 305 LEU A O 1
ATOM 2435 N N . HIS A 1 306 ? -53.937 -8.849 -8.285 1.00 90.19 306 HIS A N 1
ATOM 2436 C CA . HIS A 1 306 ? -54.463 -8.925 -9.647 1.00 90.19 306 HIS A CA 1
ATOM 2437 C C . HIS A 1 306 ? -53.458 -9.560 -10.618 1.00 90.19 306 HIS A C 1
ATOM 2439 O O . HIS A 1 306 ? -53.812 -10.483 -11.348 1.00 90.19 306 HIS A O 1
ATOM 2445 N N . GLU A 1 307 ? -52.196 -9.127 -10.571 1.00 89.44 307 GLU A N 1
ATOM 2446 C CA . GLU A 1 307 ? -51.111 -9.722 -11.364 1.00 89.44 307 GLU A CA 1
ATOM 2447 C C . GLU A 1 307 ? -50.867 -11.188 -10.983 1.00 89.44 307 GLU A C 1
ATOM 2449 O O . GLU A 1 307 ? -50.621 -12.023 -11.851 1.00 89.44 307 GLU A O 1
ATOM 2454 N N . PHE A 1 308 ? -50.969 -11.523 -9.693 1.00 87.31 308 PHE A N 1
ATOM 2455 C CA . PHE A 1 308 ? -50.827 -12.897 -9.220 1.00 87.31 308 PHE A CA 1
ATOM 2456 C C . PHE A 1 308 ? -51.924 -13.813 -9.776 1.00 87.31 308 PHE A C 1
ATOM 2458 O O . PHE A 1 308 ? -51.622 -14.896 -10.275 1.00 87.31 308 PHE A O 1
ATOM 2465 N N . LEU A 1 309 ? -53.186 -13.373 -9.755 1.00 88.81 309 LEU A N 1
ATOM 2466 C CA . LEU A 1 309 ? -54.315 -14.143 -10.295 1.00 88.81 309 LEU A CA 1
ATOM 2467 C C . LEU A 1 309 ? -54.218 -14.369 -11.814 1.00 88.81 309 LEU A C 1
ATOM 2469 O O . LEU A 1 309 ? -54.793 -15.329 -12.320 1.00 88.81 309 LEU A O 1
ATOM 2473 N N . GLN A 1 310 ? -53.488 -13.509 -12.528 1.00 90.62 310 GLN A N 1
ATOM 2474 C CA . GLN A 1 310 ? -53.227 -13.624 -13.968 1.00 90.62 310 GLN A CA 1
ATOM 2475 C C . GLN A 1 310 ? -51.938 -14.388 -14.304 1.00 90.62 310 GLN A C 1
ATOM 2477 O O . GLN A 1 310 ? -51.619 -14.564 -15.481 1.00 90.62 310 GLN A O 1
ATOM 2482 N N . SER A 1 311 ? -51.171 -14.816 -13.299 1.00 85.31 311 SER A N 1
ATOM 2483 C CA . SER A 1 311 ? -49.887 -15.476 -13.523 1.00 85.31 311 SER A CA 1
ATOM 2484 C C . SER A 1 311 ? -50.043 -16.859 -14.164 1.00 85.31 311 SER A C 1
ATOM 2486 O O . SER A 1 311 ? -51.041 -17.557 -13.968 1.00 85.31 311 SER A O 1
ATOM 2488 N N . GLU A 1 312 ? -49.040 -17.269 -14.950 1.00 85.62 312 GLU A N 1
ATOM 2489 C CA . GLU A 1 312 ? -49.019 -18.617 -15.519 1.00 85.62 312 GLU A CA 1
ATOM 2490 C C . GLU A 1 312 ? -49.017 -19.663 -14.390 1.00 85.62 312 GLU A C 1
ATOM 2492 O O . GLU A 1 312 ? -48.229 -19.543 -13.444 1.00 85.62 312 GLU A O 1
ATOM 2497 N N . PRO A 1 313 ? -49.837 -20.727 -14.489 1.00 81.75 313 PRO A N 1
ATOM 2498 C CA . PRO A 1 313 ? -49.796 -21.812 -13.522 1.00 81.75 313 PRO A CA 1
ATOM 2499 C C . PRO A 1 313 ? -48.390 -22.431 -13.474 1.00 81.75 313 PRO A C 1
ATOM 2501 O O . PRO A 1 313 ? -47.687 -22.470 -14.493 1.00 81.75 313 PRO A O 1
ATOM 2504 N N . PRO A 1 314 ? -47.965 -22.961 -12.312 1.00 84.50 314 PRO A N 1
ATOM 2505 C CA . PRO A 1 314 ? -46.624 -23.496 -12.153 1.00 84.50 314 PRO A CA 1
ATOM 2506 C C . PRO A 1 314 ? -46.367 -24.605 -13.172 1.00 84.50 314 PRO A C 1
ATOM 2508 O O . PRO A 1 314 ? -47.206 -25.480 -13.417 1.00 84.50 314 PRO A O 1
ATOM 2511 N N . ARG A 1 315 ? -45.177 -24.569 -13.767 1.00 91.31 315 ARG A N 1
ATOM 2512 C CA . ARG A 1 315 ? -44.681 -25.644 -14.628 1.00 91.31 315 ARG A CA 1
ATOM 2513 C C . ARG A 1 315 ? -44.159 -26.780 -13.753 1.00 91.31 315 ARG A C 1
ATOM 2515 O O . ARG A 1 315 ? -43.713 -26.543 -12.634 1.00 91.31 315 ARG A O 1
ATOM 2522 N N . TRP A 1 316 ? -44.215 -28.009 -14.257 1.00 92.75 316 TRP A N 1
ATOM 2523 C CA . TRP A 1 316 ? -43.925 -29.222 -13.486 1.00 92.75 316 TRP A CA 1
ATOM 2524 C C . TRP A 1 316 ? -42.833 -30.059 -14.159 1.00 92.75 316 TRP A C 1
ATOM 2526 O O . TRP A 1 316 ? -42.884 -30.261 -15.374 1.00 92.75 316 TRP A O 1
ATOM 2536 N N . PHE A 1 317 ? -41.895 -30.591 -13.370 1.00 92.25 317 PHE A N 1
ATOM 2537 C CA 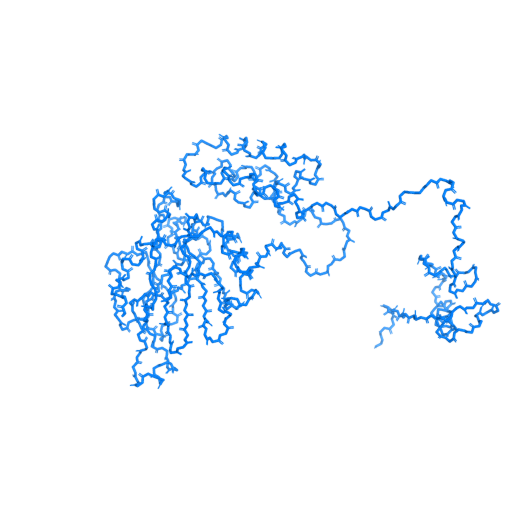. PHE A 1 317 ? -41.034 -31.708 -13.777 1.00 92.25 317 PHE A CA 1
ATOM 2538 C C . PHE A 1 317 ? -41.755 -33.046 -13.640 1.00 92.25 317 PHE A C 1
ATOM 2540 O O . PHE A 1 317 ? -41.647 -33.870 -14.538 1.00 92.25 317 PHE A O 1
ATOM 2547 N N . VAL A 1 318 ? -42.533 -33.234 -12.570 1.00 93.81 318 VAL A N 1
ATOM 2548 C CA . VAL A 1 318 ? -43.459 -34.364 -12.399 1.00 93.81 318 VAL A CA 1
ATOM 2549 C C . VAL A 1 318 ? -44.823 -33.782 -12.075 1.00 93.81 318 VAL A C 1
ATOM 2551 O O . VAL A 1 318 ? -44.961 -33.023 -11.111 1.00 93.81 318 VAL A O 1
ATOM 2554 N N . LYS A 1 319 ? -45.823 -34.070 -12.912 1.00 93.19 319 LYS A N 1
ATOM 2555 C CA . LYS A 1 319 ? -47.129 -33.406 -12.844 1.00 93.19 319 LYS A CA 1
ATOM 2556 C C . LYS A 1 319 ? -47.752 -33.537 -11.448 1.00 93.19 319 LYS A C 1
ATOM 2558 O O . LYS A 1 319 ? -47.891 -34.641 -10.938 1.00 93.19 319 LYS A O 1
ATOM 2563 N N . ASN A 1 320 ? -48.142 -32.397 -10.870 1.00 89.75 320 ASN A N 1
ATOM 2564 C CA . ASN A 1 320 ? -48.757 -32.258 -9.541 1.00 89.75 320 ASN A CA 1
ATOM 2565 C C . ASN A 1 320 ? -47.892 -32.728 -8.354 1.00 89.75 320 ASN A C 1
ATOM 2567 O O . ASN A 1 320 ? -48.404 -32.812 -7.242 1.00 89.75 320 ASN A O 1
ATOM 2571 N N . LEU A 1 321 ? -46.603 -33.014 -8.570 1.00 91.44 321 LEU A N 1
ATOM 2572 C CA . LEU A 1 321 ? -45.702 -33.502 -7.526 1.00 91.44 321 LEU A CA 1
ATOM 2573 C C . LEU A 1 321 ? -44.435 -32.653 -7.396 1.00 91.44 321 LEU A C 1
ATOM 2575 O O . LEU A 1 321 ? -44.118 -32.191 -6.305 1.00 91.44 321 LEU A O 1
ATOM 2579 N N . LEU A 1 322 ? -43.724 -32.425 -8.504 1.00 92.81 322 LEU A N 1
ATOM 2580 C CA . LEU A 1 322 ? -42.448 -31.708 -8.509 1.00 92.81 322 LEU A CA 1
ATOM 2581 C C . LEU A 1 322 ? -42.525 -30.490 -9.443 1.00 92.81 322 LEU A C 1
ATOM 2583 O O . LEU A 1 322 ? -42.569 -30.680 -10.666 1.00 92.81 322 LEU A O 1
ATOM 2587 N N . PRO A 1 323 ? -42.562 -29.251 -8.918 1.00 91.44 323 PRO A N 1
ATOM 2588 C CA . PRO A 1 323 ? -42.555 -28.050 -9.747 1.00 91.44 323 PRO A CA 1
ATOM 2589 C C . PRO A 1 323 ? -41.203 -27.864 -10.457 1.00 91.44 323 PRO A C 1
ATOM 2591 O O . PRO A 1 323 ? -40.166 -28.321 -9.989 1.00 91.44 323 PRO A O 1
ATOM 2594 N N . GLU A 1 324 ? -41.204 -27.172 -11.599 1.00 90.00 324 GLU A N 1
ATOM 2595 C CA . GLU A 1 324 ? -39.991 -26.864 -12.378 1.00 90.00 324 GLU A CA 1
ATOM 2596 C C . GLU A 1 324 ? -39.083 -25.846 -11.671 1.00 90.00 324 GLU A C 1
ATOM 2598 O O . GLU A 1 324 ? -37.873 -25.822 -11.884 1.00 90.00 324 GLU A O 1
ATOM 2603 N N . LYS A 1 325 ? -39.673 -25.006 -10.817 1.00 84.38 325 LYS A N 1
ATOM 2604 C CA . LYS A 1 325 ? -38.978 -24.020 -9.990 1.00 84.38 325 LYS A CA 1
ATOM 2605 C C . LYS A 1 325 ? -39.519 -24.099 -8.567 1.00 84.38 325 LYS A C 1
ATOM 2607 O O . LYS A 1 325 ? -40.731 -24.056 -8.378 1.00 84.38 325 LYS A O 1
ATOM 2612 N N . GLY A 1 326 ? -38.628 -24.187 -7.587 1.00 83.50 326 GLY A N 1
ATOM 2613 C CA . GLY A 1 326 ? -38.974 -24.272 -6.169 1.00 83.50 326 GLY A CA 1
ATOM 2614 C C . GLY A 1 326 ? -38.157 -25.335 -5.440 1.00 83.50 326 GLY A C 1
ATOM 2615 O O . GLY A 1 326 ? -37.232 -25.915 -6.005 1.00 83.50 326 GLY A O 1
ATOM 2616 N N . VAL A 1 327 ? -38.515 -25.579 -4.182 1.00 86.69 327 VAL A N 1
ATOM 2617 C CA . VAL A 1 327 ? -37.916 -26.611 -3.328 1.00 86.69 327 VAL A CA 1
ATOM 2618 C C . VAL A 1 327 ? -39.009 -27.607 -2.948 1.00 86.69 327 VAL A C 1
ATOM 2620 O O . VAL A 1 327 ? -40.115 -27.204 -2.595 1.00 86.69 327 VAL A O 1
ATOM 2623 N N . ALA A 1 328 ? -38.702 -28.901 -3.025 1.00 88.94 328 ALA A N 1
ATOM 2624 C CA . ALA A 1 328 ? -39.576 -29.986 -2.588 1.00 88.94 328 ALA A CA 1
ATOM 2625 C C . ALA A 1 328 ? -38.816 -30.899 -1.617 1.00 88.94 328 ALA A C 1
ATOM 2627 O O . ALA A 1 328 ? -37.598 -31.042 -1.723 1.00 88.94 328 ALA A O 1
ATOM 2628 N N . MET A 1 329 ? -39.533 -31.521 -0.680 1.00 91.69 329 MET A N 1
ATOM 2629 C CA . MET A 1 329 ? -38.956 -32.412 0.327 1.00 91.69 329 MET A CA 1
ATOM 2630 C C . MET A 1 329 ? -39.530 -33.823 0.182 1.00 91.69 329 MET A C 1
ATOM 2632 O O . MET A 1 329 ? -40.744 -34.011 0.233 1.00 91.69 329 MET A O 1
ATOM 2636 N N . LEU A 1 330 ? -38.649 -34.818 0.052 1.00 91.50 330 LEU A N 1
ATOM 2637 C CA . LEU A 1 330 ? -38.991 -36.235 0.167 1.00 91.50 330 LEU A CA 1
ATOM 2638 C C . LEU A 1 330 ? -38.688 -36.702 1.597 1.00 91.50 330 LEU A C 1
ATOM 2640 O O . LEU A 1 330 ? -37.529 -36.711 2.009 1.00 91.50 330 LEU A O 1
ATOM 2644 N N . TYR A 1 331 ? -39.713 -37.100 2.350 1.00 92.88 331 TYR A N 1
ATOM 2645 C CA . TYR A 1 331 ? -39.590 -37.493 3.758 1.00 92.88 331 TYR A CA 1
ATOM 2646 C C . TYR A 1 331 ? -40.074 -38.933 4.000 1.00 92.88 331 TYR A C 1
ATOM 2648 O O . TYR A 1 331 ? -40.842 -39.487 3.219 1.00 92.88 331 TYR A O 1
ATOM 2656 N N . GLY A 1 332 ? -39.597 -39.559 5.080 1.00 92.44 332 GLY A N 1
ATOM 2657 C CA . GLY A 1 332 ? -39.919 -40.943 5.451 1.00 92.44 332 GLY A CA 1
ATOM 2658 C C . GLY A 1 332 ? -38.897 -41.542 6.425 1.00 92.44 332 GLY A C 1
ATOM 2659 O O . GLY A 1 332 ? -37.777 -41.033 6.537 1.00 92.44 332 GLY A O 1
ATOM 2660 N N . GLN A 1 333 ? -39.256 -42.634 7.110 1.00 91.12 333 GLN A N 1
ATOM 2661 C CA . GLN A 1 333 ? -38.390 -43.314 8.090 1.00 91.12 333 GLN A CA 1
ATOM 2662 C C . GLN A 1 333 ? -37.033 -43.743 7.492 1.00 91.12 333 GLN A C 1
ATOM 2664 O O . GLN A 1 333 ? -36.881 -43.892 6.271 1.00 91.12 333 GLN A O 1
ATOM 2669 N N . SER A 1 334 ? -36.014 -43.916 8.341 1.00 90.06 334 SER A N 1
ATOM 2670 C CA . SER A 1 334 ? -34.739 -44.504 7.906 1.00 90.06 334 SER A CA 1
ATOM 2671 C C . SER A 1 334 ? -34.978 -45.911 7.347 1.00 90.06 334 SER A C 1
ATOM 2673 O O . SER A 1 334 ? -35.833 -46.635 7.846 1.00 90.06 334 SER A O 1
ATOM 2675 N N . GLY A 1 335 ? -34.296 -46.270 6.259 1.00 86.44 335 GLY A N 1
ATOM 2676 C CA . GLY A 1 335 ? -34.510 -47.550 5.571 1.00 86.44 335 GLY A CA 1
ATOM 2677 C C . GLY A 1 335 ? -35.783 -47.653 4.713 1.00 86.44 335 GLY A C 1
ATOM 2678 O O . GLY A 1 335 ? -35.899 -48.600 3.947 1.00 86.44 335 GLY A O 1
ATOM 2679 N N . ALA A 1 336 ? -36.691 -46.667 4.723 1.00 91.00 336 ALA A N 1
ATOM 2680 C CA . ALA A 1 336 ? -37.949 -46.708 3.954 1.00 91.00 336 ALA A CA 1
ATOM 2681 C C . ALA A 1 336 ? -37.793 -46.572 2.418 1.00 91.00 336 ALA A C 1
ATOM 2683 O O . ALA A 1 336 ? -38.774 -46.383 1.708 1.00 91.00 336 ALA A O 1
ATOM 2684 N N . GLY A 1 337 ? -36.564 -46.604 1.892 1.00 90.25 337 GLY A N 1
ATOM 2685 C CA . GLY A 1 337 ? -36.312 -46.594 0.447 1.00 90.25 337 GLY A CA 1
ATOM 2686 C C . GLY A 1 337 ? -36.317 -45.221 -0.241 1.00 90.25 337 GLY A C 1
ATOM 2687 O O . GLY A 1 337 ? -36.323 -45.168 -1.468 1.00 90.25 337 GLY A O 1
ATOM 2688 N N . LYS A 1 338 ? -36.256 -44.105 0.504 1.00 93.75 338 LYS A N 1
ATOM 2689 C CA . LYS A 1 338 ? -36.260 -42.730 -0.052 1.00 93.75 338 LYS A CA 1
ATOM 2690 C C . LYS A 1 338 ? -35.257 -42.524 -1.195 1.00 93.75 338 LYS A C 1
ATOM 2692 O O . LYS A 1 338 ? -35.604 -41.930 -2.210 1.00 93.75 338 LYS A O 1
ATOM 2697 N N . SER A 1 339 ? -34.034 -43.036 -1.052 1.00 91.44 339 SER A N 1
ATOM 2698 C CA . SER A 1 339 ? -32.992 -42.908 -2.080 1.00 91.44 339 SER A CA 1
ATOM 2699 C C . SER A 1 339 ? -33.355 -43.643 -3.373 1.00 91.44 339 SER A C 1
ATOM 2701 O O . SER A 1 339 ? -33.091 -43.126 -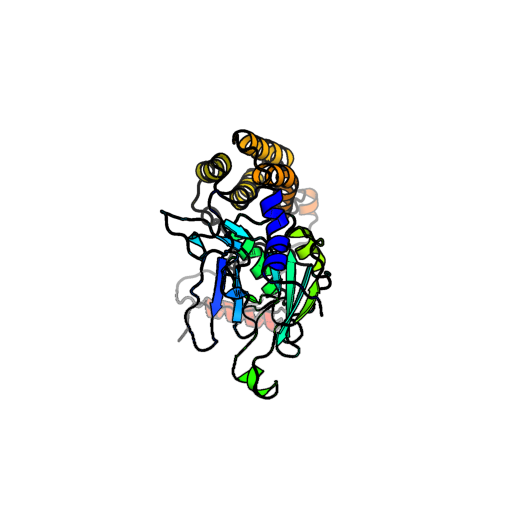4.452 1.00 91.44 339 SER A O 1
ATOM 2703 N N . PHE A 1 340 ? -34.018 -44.800 -3.284 1.00 92.56 340 PHE A N 1
ATOM 2704 C CA . PHE A 1 340 ? -34.484 -45.546 -4.457 1.00 92.56 340 PHE A CA 1
ATOM 2705 C C . PHE A 1 340 ? -35.613 -44.805 -5.175 1.00 92.56 340 PHE A C 1
ATOM 2707 O O . PHE A 1 340 ? -35.558 -44.647 -6.390 1.00 92.56 340 PHE A O 1
ATOM 2714 N N . VAL A 1 341 ? -36.582 -44.279 -4.419 1.00 93.81 341 VAL A N 1
ATOM 2715 C CA . VAL A 1 341 ? -37.668 -43.439 -4.953 1.00 93.81 341 VAL A CA 1
ATOM 2716 C C . VAL A 1 341 ? -37.101 -42.198 -5.649 1.00 93.81 341 VAL A C 1
ATOM 2718 O O . VAL A 1 341 ? -37.513 -41.868 -6.759 1.00 93.81 341 VAL A O 1
ATOM 2721 N N . ALA A 1 342 ? -36.120 -41.534 -5.028 1.00 93.69 342 ALA A N 1
ATOM 2722 C CA . ALA A 1 342 ? -35.448 -40.387 -5.623 1.00 93.69 342 ALA A CA 1
ATOM 2723 C C . ALA A 1 342 ? -34.737 -40.769 -6.932 1.00 93.69 342 ALA A C 1
ATOM 2725 O O . ALA A 1 342 ? -34.951 -40.112 -7.945 1.00 93.69 342 ALA A O 1
ATOM 2726 N N . LEU A 1 343 ? -33.939 -41.841 -6.946 1.00 93.81 343 LEU A N 1
ATOM 2727 C CA . LEU A 1 343 ? -33.196 -42.283 -8.134 1.00 93.81 343 LEU A CA 1
ATOM 2728 C C . LEU A 1 343 ? -34.103 -42.711 -9.296 1.00 93.81 343 LEU A C 1
ATOM 2730 O O . LEU A 1 343 ? -33.801 -42.406 -10.453 1.00 93.81 343 LEU A O 1
ATOM 2734 N N . ASP A 1 344 ? -35.218 -43.380 -9.009 1.00 95.38 344 ASP A N 1
ATOM 2735 C CA . ASP A 1 344 ? -36.210 -43.765 -10.017 1.00 95.38 344 ASP A CA 1
ATOM 2736 C C . ASP A 1 344 ? -36.905 -42.534 -10.629 1.00 95.38 344 ASP A C 1
ATOM 2738 O O . ASP A 1 344 ? -37.015 -42.400 -11.855 1.00 95.38 344 ASP A O 1
ATOM 2742 N N . MET A 1 345 ? -37.262 -41.559 -9.786 1.00 95.50 345 MET A N 1
ATOM 2743 C CA . MET A 1 345 ? -37.803 -40.274 -10.230 1.00 95.50 345 MET A CA 1
ATOM 2744 C C . MET A 1 345 ? -36.793 -39.502 -11.087 1.00 95.50 345 MET A C 1
ATOM 2746 O O . MET A 1 345 ? -37.140 -39.024 -12.169 1.00 95.50 345 MET A O 1
ATOM 2750 N N . VAL A 1 346 ? -35.529 -39.424 -10.653 1.00 95.12 346 VAL A N 1
ATOM 2751 C CA . VAL A 1 346 ? -34.440 -38.799 -11.419 1.00 95.12 346 VAL A CA 1
ATOM 2752 C C . VAL A 1 346 ? -34.293 -39.465 -12.785 1.00 95.12 346 VAL A C 1
ATOM 2754 O O . VAL A 1 346 ? -34.252 -38.776 -13.805 1.00 95.12 346 VAL A O 1
ATOM 2757 N N . SER A 1 347 ? -34.265 -40.796 -12.827 1.00 94.75 347 SER A N 1
ATOM 2758 C CA . SER A 1 347 ? -34.124 -41.560 -14.069 1.00 94.75 347 SER A CA 1
ATOM 2759 C C . SER A 1 347 ? -35.277 -41.289 -15.038 1.00 94.75 347 SER A C 1
ATOM 2761 O O . SER A 1 347 ? -35.056 -41.117 -16.240 1.00 94.75 347 SER A O 1
ATOM 2763 N N . SER A 1 348 ? -36.499 -41.189 -14.513 1.00 96.12 348 SER A N 1
ATOM 2764 C CA . SER A 1 348 ? -37.701 -40.887 -15.291 1.00 96.12 348 SER A CA 1
ATOM 2765 C C . SER A 1 348 ? -37.679 -39.467 -15.866 1.00 96.12 348 SER A C 1
ATOM 2767 O O . SER A 1 348 ? -37.935 -39.285 -17.057 1.00 96.12 348 SER A O 1
ATOM 2769 N N . ILE A 1 349 ? -37.251 -38.474 -15.076 1.00 96.12 349 ILE A N 1
ATOM 2770 C CA . ILE A 1 349 ? -37.065 -37.082 -15.524 1.00 96.12 349 ILE A CA 1
ATOM 2771 C C . ILE A 1 349 ? -35.961 -36.980 -16.583 1.00 96.12 349 ILE A C 1
ATOM 2773 O O . ILE A 1 349 ? -36.131 -36.294 -17.585 1.00 96.12 349 ILE A O 1
ATOM 2777 N N . VAL A 1 350 ? -34.830 -37.667 -16.421 1.00 96.06 350 VAL A N 1
ATOM 2778 C CA . VAL A 1 350 ? -33.722 -37.608 -17.396 1.00 96.06 350 VAL A CA 1
ATOM 2779 C C . VAL A 1 350 ? -34.132 -38.190 -18.752 1.00 96.06 350 VAL A C 1
ATOM 2781 O O . VAL A 1 350 ? -33.764 -37.663 -19.810 1.00 96.06 350 VAL A O 1
ATOM 2784 N N . ARG A 1 351 ? -34.929 -39.261 -18.729 1.00 95.31 351 ARG A N 1
ATOM 2785 C CA . ARG A 1 351 ? -35.445 -39.936 -19.927 1.00 95.31 351 ARG A CA 1
ATOM 2786 C C . ARG A 1 351 ? -36.676 -39.256 -20.525 1.00 95.31 351 ARG A C 1
ATOM 2788 O O . ARG A 1 351 ? -36.918 -39.416 -21.716 1.00 95.31 351 ARG A O 1
ATOM 2795 N N . GLY A 1 352 ? -37.428 -38.494 -19.731 1.00 94.50 352 GLY A N 1
ATOM 2796 C CA . GLY A 1 352 ? -38.725 -37.949 -20.133 1.00 94.50 352 GLY A CA 1
ATOM 2797 C C . GLY A 1 352 ? -39.800 -39.026 -20.278 1.00 94.50 352 GLY A C 1
ATOM 2798 O O . GLY A 1 352 ? -40.590 -38.963 -21.215 1.00 94.50 352 GLY A O 1
ATOM 2799 N N . VAL A 1 353 ? -39.789 -40.032 -19.399 1.00 96.38 353 VAL A N 1
ATOM 2800 C CA . VAL A 1 353 ? -40.836 -41.062 -19.319 1.00 96.38 353 VAL A CA 1
ATOM 2801 C C . VAL A 1 353 ? -41.704 -40.831 -18.090 1.00 96.38 353 VAL A C 1
ATOM 2803 O O . VAL A 1 353 ? -41.245 -40.232 -17.120 1.00 96.38 353 VAL A O 1
ATOM 2806 N N . ASP A 1 354 ? -42.933 -41.334 -18.109 1.00 97.00 354 ASP A N 1
ATOM 2807 C CA . ASP A 1 354 ? -43.832 -41.229 -16.962 1.00 97.00 354 ASP A CA 1
ATOM 2808 C C . ASP A 1 354 ? -43.243 -41.923 -15.726 1.00 97.00 354 ASP A C 1
ATOM 2810 O O . ASP A 1 354 ? -42.706 -43.029 -15.806 1.00 97.00 354 ASP A O 1
ATOM 2814 N N . TRP A 1 355 ? -43.370 -41.267 -14.574 1.00 95.75 355 TRP A N 1
ATOM 2815 C CA . TRP A 1 355 ? -42.936 -41.778 -13.279 1.00 95.75 355 TRP A CA 1
ATOM 2816 C C . TRP A 1 355 ? -44.162 -42.143 -12.445 1.00 95.75 355 TRP A C 1
ATOM 2818 O O . TRP A 1 355 ? -44.983 -41.275 -12.164 1.00 95.75 355 TRP A O 1
ATOM 2828 N N . CYS A 1 356 ? -44.326 -43.414 -12.067 1.00 93.00 356 CYS A N 1
ATOM 2829 C CA . CYS A 1 356 ? -45.494 -43.895 -11.309 1.00 93.00 356 CYS A CA 1
ATOM 2830 C C . CYS A 1 356 ? -46.853 -43.441 -11.897 1.00 93.00 356 CYS A C 1
ATOM 2832 O O . CYS A 1 356 ? -47.755 -43.042 -11.164 1.00 93.00 356 CYS A O 1
ATOM 2834 N N . SER A 1 357 ? -47.007 -43.498 -13.226 1.00 93.44 357 SER A N 1
ATOM 2835 C CA . SER A 1 357 ? -48.187 -43.008 -13.974 1.00 93.44 357 SER A CA 1
ATOM 2836 C C . SER A 1 357 ? -48.397 -41.484 -13.953 1.00 93.44 357 SER A C 1
ATOM 2838 O O . SER A 1 357 ? -49.422 -40.989 -14.424 1.00 93.44 357 SER A O 1
ATOM 2840 N N . LEU A 1 358 ? -47.434 -40.718 -13.436 1.00 95.38 358 LEU A N 1
ATOM 2841 C CA . LEU A 1 358 ? -47.406 -39.262 -13.520 1.00 95.38 358 LEU A CA 1
ATOM 2842 C C . LEU A 1 358 ? -46.528 -38.825 -14.686 1.00 95.38 358 LEU A C 1
ATOM 2844 O O . LEU A 1 358 ? -45.371 -39.232 -14.806 1.00 95.38 358 LEU A O 1
ATOM 2848 N N . ARG A 1 359 ? -47.057 -37.917 -15.510 1.00 94.75 359 ARG A N 1
ATOM 2849 C CA . ARG A 1 359 ? -46.304 -37.330 -16.621 1.00 94.75 359 ARG A CA 1
ATOM 2850 C C . ARG A 1 359 ? -45.053 -36.625 -16.102 1.00 94.75 359 ARG A C 1
ATOM 2852 O O . ARG A 1 359 ? -45.177 -35.667 -15.328 1.00 94.75 359 ARG A O 1
ATOM 2859 N N . ALA A 1 360 ? -43.884 -37.047 -16.582 1.00 95.56 360 ALA A N 1
ATOM 2860 C CA . ALA A 1 360 ? -42.617 -36.388 -16.288 1.00 95.56 360 ALA A CA 1
ATOM 2861 C C . ALA A 1 360 ? -42.067 -35.645 -17.515 1.00 95.56 360 ALA A C 1
ATOM 2863 O O . ALA A 1 360 ? -42.089 -36.138 -18.643 1.00 95.56 360 ALA A O 1
ATOM 2864 N N . LYS A 1 361 ? -41.563 -34.430 -17.298 1.00 94.25 361 LYS A N 1
ATOM 2865 C CA . LYS A 1 361 ? -40.903 -33.611 -18.319 1.00 94.25 361 LYS A CA 1
ATOM 2866 C C . LYS A 1 361 ? -39.426 -33.984 -18.382 1.00 94.25 361 LYS A C 1
ATOM 2868 O O . LYS A 1 361 ? -38.766 -34.048 -17.347 1.00 94.25 361 LYS A O 1
ATOM 2873 N N . ARG A 1 362 ? -38.888 -34.144 -19.596 1.00 95.38 362 ARG A N 1
ATOM 2874 C CA . ARG A 1 362 ? -37.453 -34.380 -19.790 1.00 95.38 362 ARG A CA 1
ATOM 2875 C C . ARG A 1 362 ? -36.624 -33.213 -19.238 1.00 95.38 362 ARG A C 1
ATOM 2877 O O . ARG A 1 362 ? -36.863 -32.067 -19.619 1.00 95.38 362 ARG A O 1
ATOM 2884 N N . GLY A 1 363 ? -35.638 -33.495 -18.387 1.00 93.06 363 GLY A N 1
ATOM 2885 C CA . GLY A 1 363 ? -34.811 -32.474 -17.737 1.00 93.06 363 GLY A CA 1
ATOM 2886 C C . GLY A 1 363 ? -33.411 -32.958 -17.361 1.00 93.06 363 GLY A C 1
ATOM 2887 O O . GLY A 1 363 ? -33.144 -34.155 -17.309 1.00 93.06 363 GLY A O 1
ATOM 2888 N N . ARG A 1 364 ? -32.498 -32.013 -17.108 1.00 94.38 364 ARG A N 1
ATOM 2889 C CA . ARG A 1 364 ? -31.178 -32.315 -16.534 1.00 94.38 364 ARG A CA 1
ATOM 2890 C C . ARG A 1 364 ? -31.304 -32.367 -15.017 1.00 94.38 364 ARG A C 1
ATOM 2892 O O . ARG A 1 364 ? -31.896 -31.466 -14.432 1.00 94.38 364 ARG A O 1
ATOM 2899 N N . VAL A 1 365 ? -30.722 -33.389 -14.402 1.00 93.44 365 VAL A N 1
ATOM 2900 C CA . VAL A 1 365 ? -30.767 -33.588 -12.953 1.00 93.44 365 VAL A CA 1
ATOM 2901 C C . VAL A 1 365 ? -29.355 -33.815 -12.431 1.00 93.44 365 VAL A C 1
ATOM 2903 O O . VAL A 1 365 ? -28.584 -34.558 -13.034 1.00 93.44 365 VAL A O 1
ATOM 2906 N N . VAL A 1 366 ? -29.032 -33.181 -11.306 1.00 93.25 366 VAL A N 1
ATOM 2907 C CA . VAL A 1 366 ? -27.823 -33.456 -10.526 1.00 93.25 366 VAL A CA 1
ATOM 2908 C C . VAL A 1 366 ? -28.271 -34.119 -9.230 1.00 93.25 366 VAL A C 1
ATOM 2910 O O . VAL A 1 366 ? -29.071 -33.548 -8.492 1.00 93.25 366 VAL A O 1
ATOM 2913 N N . TYR A 1 367 ? -27.776 -35.326 -8.966 1.00 90.50 367 TYR A N 1
ATOM 2914 C CA . TYR A 1 367 ? -28.039 -36.048 -7.725 1.00 90.50 367 TYR A CA 1
ATOM 2915 C C . TYR A 1 367 ? -26.817 -35.928 -6.812 1.00 90.50 367 TYR A C 1
ATOM 2917 O O . TYR A 1 367 ? -25.753 -36.458 -7.127 1.00 90.50 367 TYR A O 1
ATOM 2925 N N . VAL A 1 368 ? -26.953 -35.183 -5.714 1.00 90.31 368 VAL A N 1
ATOM 2926 C CA . VAL A 1 368 ? -25.876 -34.943 -4.742 1.00 90.31 368 VAL A CA 1
ATOM 2927 C C . VAL A 1 368 ? -26.126 -35.806 -3.514 1.00 90.31 368 VAL A C 1
ATOM 2929 O O . VAL A 1 368 ? -27.180 -35.706 -2.892 1.00 90.31 368 VAL A O 1
ATOM 2932 N N . VAL A 1 369 ? -25.152 -36.644 -3.165 1.00 84.62 369 VAL A N 1
ATOM 2933 C CA . VAL A 1 369 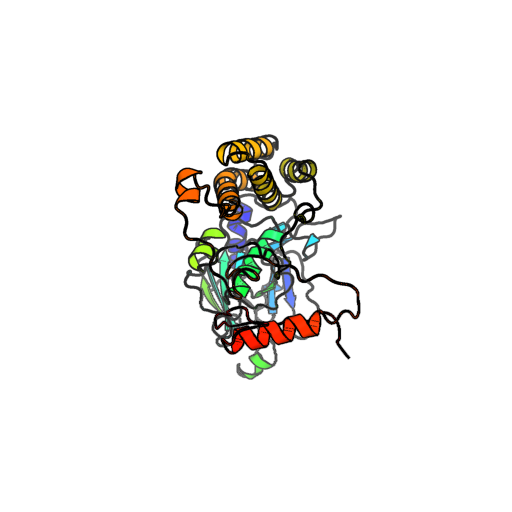? -25.241 -37.585 -2.044 1.00 84.62 369 VAL A CA 1
ATOM 2934 C C . VAL A 1 369 ? -24.186 -37.228 -1.004 1.00 84.62 369 VAL A C 1
ATOM 2936 O O . VAL A 1 369 ? -22.995 -37.196 -1.311 1.00 84.62 369 VAL A O 1
ATOM 2939 N N . THR A 1 370 ? -24.619 -36.966 0.227 1.00 77.75 370 THR A N 1
ATOM 2940 C CA . THR A 1 370 ? -23.742 -36.624 1.361 1.00 77.75 370 THR A CA 1
ATOM 2941 C C . THR A 1 370 ? -23.625 -37.744 2.398 1.00 77.75 370 THR A C 1
ATOM 2943 O O . THR A 1 370 ? -22.806 -37.645 3.304 1.00 77.75 370 THR A O 1
ATOM 2946 N N . GLU A 1 371 ? -24.387 -38.830 2.247 1.00 71.31 371 GLU A N 1
ATOM 2947 C CA . GLU A 1 371 ? -24.382 -40.010 3.122 1.00 71.31 371 GLU A CA 1
ATOM 2948 C C . GLU A 1 371 ? -24.175 -41.281 2.278 1.00 71.31 371 GLU A C 1
ATOM 2950 O O . GLU A 1 371 ? -24.784 -41.413 1.222 1.00 71.31 371 GLU A O 1
ATOM 2955 N N . GLY A 1 372 ? -23.319 -42.216 2.715 1.00 58.47 372 GLY A N 1
ATOM 2956 C CA . GLY A 1 372 ? -23.040 -43.461 1.973 1.00 58.47 372 GLY A CA 1
ATOM 2957 C C . GLY A 1 372 ? -21.708 -43.515 1.210 1.00 58.47 372 GLY A C 1
ATOM 2958 O O . GLY A 1 372 ? -21.574 -44.308 0.281 1.00 58.47 372 GLY A O 1
ATOM 2959 N N . ARG A 1 373 ? -20.702 -42.715 1.600 1.00 43.34 373 ARG A N 1
ATOM 2960 C CA . ARG A 1 373 ? -19.304 -43.000 1.226 1.00 43.34 373 ARG A CA 1
ATOM 2961 C C . ARG A 1 373 ? -18.859 -44.275 1.951 1.00 43.34 373 ARG A C 1
ATOM 2963 O O . ARG A 1 373 ? -18.768 -44.259 3.175 1.00 43.34 373 ARG A O 1
ATOM 2970 N N . SER A 1 374 ? -18.640 -45.352 1.196 1.00 41.59 374 SER A N 1
ATOM 2971 C CA . SER A 1 374 ? -17.784 -46.473 1.617 1.00 41.59 374 SER A CA 1
ATOM 2972 C C . SER A 1 374 ? -16.356 -46.174 1.199 1.00 41.59 374 SER A C 1
ATOM 2974 O O . SER A 1 374 ? -16.210 -45.669 0.060 1.00 41.59 374 SER A O 1
#

Radius of gyration: 29.77 Å; chains: 1; bounding box: 87×68×43 Å

pLDDT: mean 85.06, std 14.9, range [26.2, 98.31]

Foldseek 3Di:
DDPAFLVNVVCLLCVLCVVQVQWDPQWAKWKDWAAPPDPDPFTDGDDPPDPLRAQATFIWIWQFTFHDDPNDTGQDPVRGAWRFKAKAWQPQHFADDFPDDAQWWKDQAVRTIMGMAGANRIHRDQVVQVLLNCLCVVLRRHPNPDDRRSGDIDTGQRYFAPPPVRCVVVVNGTHGIHTPDHNSPGHDHSCRRCVSSVGDSDDPPDDDDDDDDPPVPDDPDDLVVLLVCLQVVVDQQPSLLVQLLVCVVVVNDLVNSLVVSLVSNVNNPDPGSNSVVSNVCSSVSSVSSCVNNVPDPPPDDDDDPVVVVVDDDFDAQWPPAHTPDDDDDDDDDPPPCSVVLVVQSQVCQCVQHHDPNTGGHNDDDDDDDPPDDD